Protein 2DQL (pdb70)

Sequence (230 aa):
MKIEDIYQFFENPPPTYLCQEVAICYILYVLLQGESYGTELIQQLETEHPTYRLSDTVLYSAIKFLEDNRAITGYWKKLEGRGRPRRMYQVSPEWQHQAEDLARLWQNYIYVRTNMKIEDIYQFFENPPPTYLCQEVAICYILYVLLQGESYGTELIQQLETEHPTYRLSDTVLYSAIKFLEDNRAITGYWKKLEGRGRPRRMYQVSPEWQHQAEDLARLWQNYIYVRTN

Structure (mmCIF, N/CA/C/O backbone):
data_2DQL
#
_entry.id   2DQL
#
_cell.length_a   50.126
_cell.length_b   75.040
_cell.length_c   103.705
_cell.angle_alpha   90
_cell.angle_beta   90
_cell.angle_gamma   90
#
_symmetry.space_group_name_H-M   'P 21 21 21'
#
loop_
_entity.id
_entity.type
_entity.pdbx_description
1 polymer 'Pex protein'
2 non-polymer 'PHOSPHATE ION'
3 water water
#
loop_
_atom_site.group_PDB
_atom_site.id
_atom_site.type_symbol
_atom_site.label_atom_id
_atom_site.label_alt_id
_atom_site.label_comp_id
_atom_site.label_asym_id
_atom_site.label_entity_id
_atom_site.label_seq_id
_atom_site.pdbx_PDB_ins_code
_atom_site.Cartn_x
_atom_site.Cartn_y
_atom_site.Cartn_z
_atom_site.occupancy
_atom_site.B_iso_or_equiv
_atom_site.auth_seq_id
_atom_site.auth_comp_id
_atom_site.auth_asym_id
_atom_site.auth_atom_id
_atom_site.pdbx_PDB_model_num
ATOM 1 N N . MET A 1 1 ? 24.045 6.865 8.072 1.00 34.38 1 MET A N 1
ATOM 2 C CA . MET A 1 1 ? 22.964 6.088 7.402 1.00 33.90 1 MET A CA 1
ATOM 3 C C . MET A 1 1 ? 22.831 6.472 5.933 1.00 33.57 1 MET A C 1
ATOM 4 O O . MET A 1 1 ? 23.677 7.182 5.388 1.00 33.78 1 MET A O 1
ATOM 9 N N . LYS A 1 2 ? 21.767 6.001 5.294 1.00 33.25 2 LYS A N 1
ATOM 10 C CA . LYS A 1 2 ? 21.537 6.305 3.890 1.00 32.67 2 LYS A CA 1
ATOM 11 C C . LYS A 1 2 ? 20.133 6.863 3.678 1.00 31.80 2 LYS A 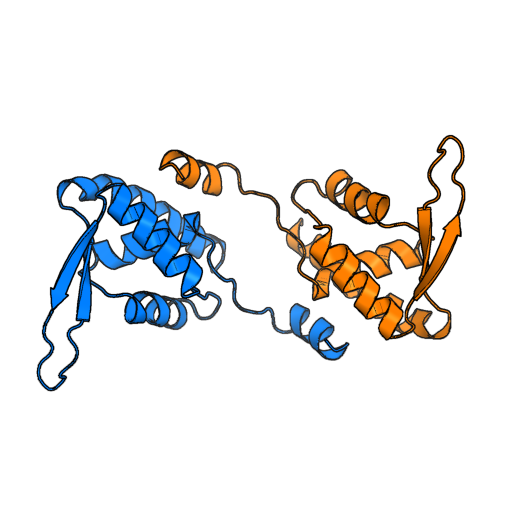C 1
ATOM 12 O O . LYS A 1 2 ? 19.238 6.660 4.502 1.00 31.33 2 LYS A O 1
ATOM 18 N N . ILE A 1 3 ? 19.949 7.569 2.569 1.00 30.86 3 ILE A N 1
ATOM 19 C CA . ILE A 1 3 ? 18.660 8.169 2.244 1.00 30.02 3 ILE A CA 1
ATOM 20 C C . ILE A 1 3 ? 17.535 7.142 2.211 1.00 29.42 3 ILE A C 1
ATOM 21 O O . ILE A 1 3 ? 16.427 7.416 2.670 1.00 28.89 3 ILE A O 1
ATOM 26 N N . GLU A 1 4 ? 17.814 5.960 1.669 1.00 28.70 4 GLU A N 1
ATOM 27 C CA . GLU A 1 4 ? 16.792 4.925 1.593 1.00 28.38 4 GLU A CA 1
ATOM 28 C C . GLU A 1 4 ? 16.303 4.515 2.981 1.00 27.22 4 GLU A C 1
ATOM 29 O O . GLU A 1 4 ? 15.141 4.148 3.146 1.00 27.42 4 GLU A O 1
ATOM 35 N N . ASP A 1 5 ? 17.184 4.578 3.973 1.00 26.08 5 ASP A N 1
ATOM 36 C CA . ASP A 1 5 ? 16.811 4.220 5.340 1.00 25.06 5 ASP A CA 1
ATOM 37 C C . ASP A 1 5 ? 15.773 5.196 5.874 1.00 23.80 5 ASP A C 1
ATOM 38 O O . ASP A 1 5 ? 14.930 4.838 6.698 1.00 23.08 5 ASP A O 1
ATOM 43 N N . ILE A 1 6 ? 15.847 6.439 5.410 1.00 22.12 6 ILE A N 1
ATOM 44 C CA . ILE A 1 6 ? 14.896 7.450 5.840 1.00 20.87 6 ILE A CA 1
ATOM 45 C C . ILE A 1 6 ? 13.528 7.102 5.266 1.00 20.21 6 ILE A C 1
ATOM 46 O O . ILE A 1 6 ? 12.525 7.100 5.974 1.00 19.31 6 ILE A O 1
ATOM 51 N N . TYR A 1 7 ? 13.486 6.791 3.976 1.00 20.47 7 TYR A N 1
ATOM 52 C CA . TYR A 1 7 ? 12.226 6.418 3.360 1.00 21.19 7 TYR A CA 1
ATOM 53 C C . TYR A 1 7 ? 11.667 5.161 4.026 1.00 21.44 7 TYR A C 1
ATOM 54 O O . TYR A 1 7 ? 10.473 5.069 4.279 1.00 21.21 7 TYR A O 1
ATOM 63 N N . GLN A 1 8 ? 12.539 4.205 4.324 1.00 22.45 8 GLN A N 1
ATOM 64 C CA . GLN A 1 8 ? 12.104 2.964 4.960 1.00 23.51 8 GLN A CA 1
ATOM 65 C C . GLN A 1 8 ? 11.457 3.190 6.326 1.00 23.28 8 GLN A C 1
ATOM 66 O O . GLN A 1 8 ? 10.494 2.515 6.682 1.00 23.02 8 GLN A O 1
ATOM 72 N N . PHE A 1 9 ? 11.981 4.145 7.087 1.00 22.88 9 PHE A N 1
ATOM 73 C CA . PHE A 1 9 ? 11.436 4.437 8.408 1.00 22.59 9 PHE A CA 1
ATOM 74 C C . PHE A 1 9 ? 9.956 4.808 8.343 1.00 22.56 9 PHE A C 1
ATOM 75 O O . PHE A 1 9 ? 9.167 4.412 9.198 1.00 22.20 9 PHE A O 1
ATOM 83 N N . PHE A 1 10 ? 9.580 5.571 7.323 1.00 22.41 10 PHE A N 1
ATOM 84 C CA . PHE A 1 10 ? 8.197 6.005 7.170 1.00 23.08 10 PHE A CA 1
ATOM 85 C C . PHE A 1 10 ? 7.300 4.975 6.491 1.00 23.59 10 PHE A C 1
ATOM 86 O O . PHE A 1 10 ? 6.147 4.798 6.878 1.00 23.89 10 PHE A O 1
ATOM 94 N N . GLU A 1 11 ? 7.836 4.296 5.484 1.00 24.97 11 GLU A N 1
ATOM 95 C CA . GLU A 1 11 ? 7.074 3.308 4.726 1.00 26.23 11 GLU A CA 1
ATOM 96 C C . GLU A 1 11 ? 6.874 1.991 5.465 1.00 26.83 11 GLU A C 1
ATOM 97 O O . GLU A 1 11 ? 5.852 1.327 5.301 1.00 27.00 11 GLU A O 1
ATOM 103 N N . ASN A 1 12 ? 7.856 1.617 6.273 1.00 27.15 12 ASN A N 1
ATOM 104 C CA . ASN A 1 12 ? 7.787 0.383 7.046 1.00 27.64 12 ASN A CA 1
ATOM 105 C C . ASN A 1 12 ? 8.284 0.697 8.452 1.00 27.28 12 ASN A C 1
ATOM 106 O O . ASN A 1 12 ? 9.414 0.371 8.809 1.00 27.04 12 ASN A O 1
ATOM 111 N N . PRO A 1 13 ? 7.435 1.342 9.267 1.00 27.33 13 PRO A N 1
ATOM 112 C CA . PRO A 1 13 ? 7.774 1.719 10.641 1.00 27.40 13 PRO A CA 1
ATOM 113 C C . PRO A 1 13 ? 8.442 0.602 11.429 1.00 27.43 13 PRO A C 1
ATOM 114 O O . PRO A 1 13 ? 7.941 -0.522 11.477 1.00 27.60 13 PRO A O 1
ATOM 118 N N . PRO A 1 14 ? 9.593 0.897 12.050 1.00 27.30 14 PRO A N 1
ATOM 119 C CA . PRO A 1 14 ? 10.313 -0.105 12.838 1.00 27.18 14 PRO A CA 1
ATOM 120 C C . PRO A 1 14 ? 9.542 -0.387 14.121 1.00 27.11 14 PRO A C 1
ATOM 121 O O . PRO A 1 14 ? 8.762 0.448 14.582 1.00 26.84 14 PRO A O 1
ATOM 125 N N . PRO A 1 15 ? 9.752 -1.569 14.719 1.00 27.23 15 PRO A N 1
ATOM 126 C CA . PRO A 1 15 ? 9.035 -1.888 15.956 1.00 27.22 15 PRO A CA 1
ATOM 127 C C . PRO A 1 15 ? 9.395 -0.922 17.078 1.00 27.13 15 PRO A C 1
ATOM 128 O O . PRO A 1 15 ? 10.466 -0.317 17.065 1.00 27.09 15 PRO A O 1
ATOM 132 N N . THR A 1 16 ? 8.493 -0.781 18.043 1.00 26.96 16 THR A N 1
ATOM 133 C CA . THR A 1 16 ? 8.712 0.109 19.175 1.00 26.86 16 THR A CA 1
ATOM 134 C C . THR A 1 16 ? 9.402 -0.648 20.304 1.00 26.37 16 THR A C 1
ATOM 135 O O . THR A 1 16 ? 8.920 -1.698 20.728 1.00 26.37 16 THR A O 1
ATOM 139 N N . TYR A 1 17 ? 10.531 -0.126 20.775 1.00 25.56 17 TYR A N 1
ATOM 140 C CA . TYR A 1 17 ? 11.245 -0.753 21.885 1.00 24.83 17 TYR A CA 1
ATOM 141 C C . TYR A 1 17 ? 10.665 -0.184 23.169 1.00 23.73 17 TYR A C 1
ATOM 142 O O . TYR A 1 17 ? 10.594 1.030 23.340 1.00 23.94 17 TYR A O 1
ATOM 151 N N . LEU A 1 18 ? 10.244 -1.061 24.072 1.00 22.45 18 LEU A N 1
ATOM 152 C CA . LEU A 1 18 ? 9.653 -0.617 25.324 1.00 21.23 18 LEU A CA 1
ATOM 153 C C . LEU A 1 18 ? 10.631 0.161 26.193 1.00 20.93 18 LEU A C 1
ATOM 154 O O . LEU A 1 18 ? 11.826 -0.138 26.219 1.00 20.91 18 LEU A O 1
ATOM 159 N N . CYS A 1 19 ? 10.124 1.166 26.898 1.00 20.48 19 CYS A N 1
ATOM 160 C CA . CYS A 1 19 ? 10.957 1.927 27.817 1.00 20.66 19 CYS A CA 1
ATOM 161 C C . CYS A 1 19 ? 10.773 1.186 29.138 1.00 20.23 19 CYS A C 1
ATOM 162 O O . CYS A 1 19 ? 9.911 0.308 29.235 1.00 19.89 19 CYS A O 1
ATOM 165 N N . GLN A 1 20 ? 11.564 1.537 30.144 1.00 19.99 20 GLN A N 1
ATOM 166 C CA . GLN A 1 20 ? 11.502 0.860 31.437 1.00 19.81 20 GLN A CA 1
ATOM 167 C C . GLN A 1 20 ? 10.124 0.802 32.090 1.00 19.21 20 GLN A C 1
ATOM 168 O O . GLN A 1 20 ? 9.690 -0.263 32.538 1.00 18.52 20 GLN A O 1
ATOM 174 N N . GLU A 1 21 ? 9.433 1.935 32.146 1.00 18.71 21 GLU A N 1
ATOM 175 C CA . GLU A 1 21 ? 8.119 1.980 32.769 1.00 18.54 21 GLU A CA 1
ATOM 176 C C . GLU A 1 21 ? 7.141 0.988 32.154 1.00 17.84 21 GLU A C 1
ATOM 177 O O . GLU A 1 21 ? 6.410 0.302 32.871 1.00 17.91 21 GLU A O 1
ATOM 183 N N . VAL A 1 22 ? 7.131 0.907 30.828 1.00 17.11 22 VAL A N 1
ATOM 184 C CA . VAL A 1 22 ? 6.234 -0.003 30.130 1.00 17.00 22 VAL A CA 1
ATOM 185 C C . VAL A 1 22 ? 6.701 -1.453 30.286 1.00 16.42 22 VAL A C 1
ATOM 186 O O . VAL A 1 22 ? 5.894 -2.348 30.511 1.00 16.31 22 VAL A O 1
ATOM 190 N N . ALA A 1 23 ? 8.006 -1.679 30.181 1.00 15.78 23 ALA A N 1
ATOM 191 C CA . ALA A 1 23 ? 8.550 -3.032 30.316 1.00 15.46 23 ALA A CA 1
ATOM 192 C C . ALA A 1 23 ? 8.227 -3.632 31.684 1.00 15.18 23 ALA A C 1
ATOM 193 O O . ALA A 1 23 ? 7.958 -4.829 31.794 1.00 15.08 23 ALA A O 1
ATOM 195 N N . ILE A 1 24 ? 8.261 -2.803 32.723 1.00 14.91 24 ILE A N 1
ATOM 196 C CA . ILE A 1 24 ? 7.959 -3.277 34.070 1.00 14.64 24 ILE A CA 1
ATOM 197 C C . ILE A 1 24 ? 6.534 -3.833 34.116 1.00 14.44 24 ILE A C 1
ATOM 198 O O . ILE A 1 24 ? 6.296 -4.906 34.671 1.00 13.97 24 ILE A O 1
ATOM 203 N N . CYS A 1 25 ? 5.590 -3.109 33.523 1.00 14.17 25 CYS A N 1
ATOM 204 C CA . CYS A 1 25 ? 4.200 -3.551 33.510 1.00 13.97 25 CYS A CA 1
ATOM 205 C C . CYS A 1 25 ? 4.022 -4.800 32.647 1.00 13.70 25 CYS A C 1
ATOM 206 O O . CYS A 1 25 ? 3.283 -5.715 33.014 1.00 13.52 25 CYS A O 1
ATOM 209 N N . TYR A 1 26 ? 4.704 -4.838 31.506 1.00 13.40 26 TYR A N 1
ATOM 210 C CA . TYR A 1 26 ? 4.631 -5.997 30.620 1.00 13.14 26 TYR A CA 1
ATOM 211 C C . TYR A 1 26 ? 5.172 -7.236 31.339 1.00 12.84 26 TYR A C 1
ATOM 212 O O . TYR A 1 26 ? 4.561 -8.307 31.308 1.00 12.20 26 TYR A O 1
ATOM 221 N N . ILE A 1 27 ? 6.319 -7.089 31.990 1.00 12.71 27 ILE A N 1
ATOM 222 C CA . ILE A 1 27 ? 6.906 -8.217 32.694 1.00 12.51 27 ILE A CA 1
ATOM 223 C C . ILE A 1 27 ? 5.963 -8.755 33.771 1.00 12.93 27 ILE A C 1
ATOM 224 O O . ILE A 1 27 ? 5.784 -9.965 33.885 1.00 12.80 27 ILE A O 1
ATOM 229 N N . LEU A 1 28 ? 5.350 -7.868 34.550 1.00 13.00 28 LEU A N 1
ATOM 230 C CA . LEU A 1 28 ? 4.422 -8.322 35.588 1.00 13.11 28 LEU A CA 1
ATOM 231 C C . LEU A 1 28 ? 3.211 -9.004 34.962 1.00 13.77 28 LEU A C 1
ATOM 232 O O . LEU A 1 28 ? 2.689 -9.977 35.507 1.00 13.95 28 LEU A O 1
ATOM 237 N N . TYR A 1 29 ? 2.758 -8.486 33.821 1.00 13.75 29 TYR A N 1
ATOM 238 C CA . TYR A 1 29 ? 1.636 -9.082 33.103 1.00 14.41 29 TYR A CA 1
ATOM 239 C C . TYR A 1 29 ? 1.952 -10.551 32.787 1.00 13.96 29 TYR A C 1
ATOM 240 O O . TYR A 1 29 ? 1.115 -11.442 32.985 1.00 13.77 29 TYR A O 1
ATOM 249 N N . VAL A 1 30 ? 3.163 -10.803 32.297 1.00 13.37 30 VAL A N 1
ATOM 250 C CA . VAL A 1 30 ? 3.567 -12.166 31.963 1.00 13.19 30 VAL A CA 1
ATOM 251 C C . VAL A 1 30 ? 3.751 -13.026 33.209 1.00 12.87 30 VAL A C 1
ATOM 252 O O . VAL A 1 30 ? 3.266 -14.154 33.257 1.00 12.30 30 VAL A O 1
ATOM 256 N N . LEU A 1 31 ? 4.455 -12.496 34.209 1.00 12.49 31 LEU A N 1
ATOM 257 C CA . LEU A 1 31 ? 4.711 -13.256 35.433 1.00 13.13 31 LEU A CA 1
ATOM 258 C C . LEU A 1 31 ? 3.440 -13.651 36.182 1.00 13.17 31 LEU A C 1
ATOM 259 O O . LEU A 1 31 ? 3.419 -14.664 36.892 1.00 13.71 31 LEU A O 1
ATOM 264 N N . LEU A 1 32 ? 2.380 -12.865 36.028 1.00 13.27 32 LEU A N 1
ATOM 265 C CA . LEU A 1 32 ? 1.113 -13.187 36.685 1.00 13.79 32 LEU A CA 1
ATOM 266 C C . LEU A 1 32 ? 0.521 -14.459 36.077 1.00 14.20 32 LEU A C 1
ATOM 267 O O . LEU A 1 32 ? -0.301 -15.135 36.702 1.00 14.92 32 LEU A O 1
ATOM 272 N N . GLN A 1 33 ? 0.964 -14.791 34.870 1.00 14.55 33 GLN A N 1
ATOM 273 C CA . GLN A 1 33 ? 0.489 -15.977 34.164 1.00 15.48 33 GLN A CA 1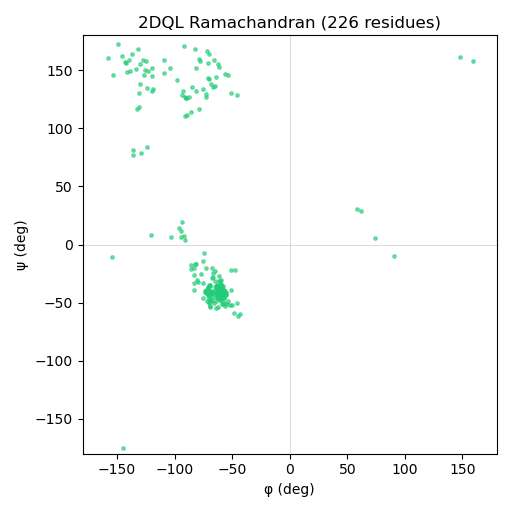
ATOM 274 C C . GLN A 1 33 ? 1.285 -17.208 34.574 1.00 15.62 33 GLN A C 1
ATOM 275 O O . GLN A 1 33 ? 0.856 -18.346 34.358 1.00 16.04 33 GLN A O 1
ATOM 281 N N . GLY A 1 34 ? 2.451 -16.970 35.165 1.00 15.30 34 GLY A N 1
ATOM 282 C CA . GLY A 1 34 ? 3.309 -18.058 35.597 1.00 15.21 34 GLY A CA 1
ATOM 283 C C . GLY A 1 34 ? 4.759 -17.638 35.482 1.00 15.67 34 GLY A C 1
ATOM 284 O O . GLY A 1 34 ? 5.083 -16.684 34.764 1.00 15.33 34 GLY A O 1
ATOM 285 N N . GLU A 1 35 ? 5.635 -18.353 36.181 1.00 15.96 35 GLU A N 1
ATOM 286 C CA . GLU A 1 35 ? 7.058 -18.044 36.179 1.00 16.53 35 GLU A CA 1
ATOM 287 C C . GLU A 1 35 ? 7.632 -17.963 34.781 1.00 16.49 35 GLU A C 1
ATOM 288 O O . GLU A 1 35 ? 7.214 -18.684 33.875 1.00 16.37 35 GLU A O 1
ATOM 294 N N . SER A 1 36 ? 8.597 -17.071 34.608 1.00 16.03 36 SER A N 1
ATOM 295 C CA . SER A 1 36 ? 9.227 -16.910 33.312 1.00 15.97 36 SER A CA 1
ATOM 296 C C . SER A 1 36 ? 10.694 -16.592 33.511 1.00 16.27 36 SER A C 1
ATOM 297 O O . SER A 1 36 ? 11.195 -16.593 34.636 1.00 15.82 36 SER A O 1
ATOM 300 N N . TYR A 1 37 ? 11.379 -16.312 32.412 1.00 16.23 37 TYR A N 1
ATOM 301 C CA . TYR A 1 37 ? 12.796 -16.003 32.460 1.00 16.71 37 TYR A CA 1
ATOM 302 C C . TYR A 1 37 ? 13.135 -14.966 31.396 1.00 16.94 37 TYR A C 1
ATOM 303 O O . TYR A 1 37 ? 12.367 -14.762 30.462 1.00 16.89 37 TYR A O 1
ATOM 312 N N . GLY A 1 38 ? 14.285 -14.318 31.553 1.00 17.11 38 GLY A N 1
ATOM 313 C CA . GLY A 1 38 ? 14.703 -13.268 30.634 1.00 17.60 38 GLY A CA 1
ATOM 314 C C . GLY A 1 38 ? 14.530 -13.484 29.141 1.00 18.19 38 GLY A C 1
ATOM 315 O O . GLY A 1 38 ? 13.835 -12.718 28.467 1.00 18.02 38 GLY A O 1
ATOM 316 N N . THR A 1 39 ? 15.160 -14.521 28.606 1.00 18.90 39 THR A N 1
ATOM 317 C CA . THR A 1 39 ? 15.063 -14.768 27.178 1.00 19.98 39 THR A CA 1
ATOM 318 C C . THR A 1 39 ? 13.627 -14.967 26.713 1.00 19.77 39 THR A C 1
ATOM 319 O O . THR A 1 39 ? 13.260 -14.524 25.626 1.00 19.74 39 THR A O 1
ATOM 323 N N . GLU A 1 40 ? 12.808 -15.616 27.536 1.00 19.23 40 GLU A N 1
ATOM 324 C CA . GLU A 1 40 ? 11.416 -15.857 27.172 1.00 19.47 40 GLU A CA 1
ATOM 325 C C . GLU A 1 40 ? 10.616 -14.562 27.198 1.00 18.78 40 GLU A C 1
ATOM 326 O O . GLU A 1 40 ? 9.765 -14.328 26.337 1.00 19.12 40 GLU A O 1
ATOM 332 N N . LEU A 1 41 ? 10.884 -13.720 28.192 1.00 18.02 41 LEU A N 1
ATOM 333 C CA . LEU A 1 41 ? 10.178 -12.451 28.300 1.00 17.79 41 LEU A CA 1
ATOM 334 C C . LEU A 1 41 ? 10.389 -11.643 27.024 1.00 18.33 41 LEU A C 1
ATOM 335 O O . LEU A 1 41 ? 9.458 -11.032 26.511 1.00 18.30 41 LEU A O 1
ATOM 340 N N . ILE A 1 42 ? 11.612 -11.660 26.509 1.00 19.09 42 ILE A N 1
ATOM 341 C CA . ILE A 1 42 ? 11.928 -10.924 25.291 1.00 20.22 42 ILE A CA 1
ATOM 342 C C . ILE A 1 42 ? 11.274 -11.557 24.073 1.00 21.33 42 ILE A C 1
ATOM 343 O O . ILE A 1 42 ? 10.598 -10.876 23.302 1.00 21.02 42 ILE A O 1
ATOM 348 N N . GLN A 1 43 ? 11.457 -12.863 23.910 1.00 22.58 43 GLN A N 1
ATOM 349 C CA . GLN A 1 43 ? 10.891 -13.559 22.762 1.00 24.33 43 GLN A CA 1
ATOM 350 C C . GLN A 1 43 ? 9.365 -13.532 22.733 1.00 24.82 43 GLN A C 1
ATOM 351 O O . GLN A 1 43 ? 8.763 -13.314 21.681 1.00 24.83 43 GLN A O 1
ATOM 357 N N . GLN A 1 44 ? 8.743 -13.745 23.888 1.00 25.00 44 GLN A N 1
ATOM 358 C CA . GLN A 1 44 ? 7.290 -13.757 23.982 1.00 25.89 44 GLN A CA 1
ATOM 359 C C . GLN A 1 44 ? 6.669 -12.431 23.555 1.00 26.06 44 GLN A C 1
ATOM 360 O O . GLN A 1 44 ? 5.582 -12.405 22.980 1.00 26.10 44 GLN A O 1
ATOM 366 N N . LEU A 1 45 ? 7.355 -11.330 23.842 1.00 26.36 45 LEU A N 1
ATOM 367 C CA . LEU A 1 45 ? 6.841 -10.016 23.476 1.00 27.29 45 LEU A CA 1
ATOM 368 C C . LEU A 1 45 ? 6.742 -9.891 21.961 1.00 28.18 45 LEU A C 1
ATOM 369 O O . LEU A 1 45 ? 5.707 -9.480 21.432 1.00 28.42 45 LEU A O 1
ATOM 374 N N . GLU A 1 46 ? 7.819 -10.257 21.273 1.00 29.50 46 GLU A N 1
ATOM 375 C CA . GLU A 1 46 ? 7.868 -10.182 19.815 1.00 31.10 46 GLU A CA 1
ATOM 376 C C . GLU A 1 46 ? 6.839 -11.104 19.169 1.00 31.85 46 GLU A C 1
ATOM 377 O O . GLU A 1 46 ? 6.226 -10.751 18.162 1.00 32.21 46 GLU A O 1
ATOM 383 N N . THR A 1 47 ? 6.649 -12.283 19.750 1.00 32.60 47 THR A N 1
ATOM 384 C CA . THR A 1 47 ? 5.695 -13.245 19.212 1.00 33.38 47 THR A CA 1
ATOM 385 C C . THR A 1 47 ? 4.251 -12.778 19.374 1.00 33.61 47 THR A C 1
ATOM 386 O O . THR A 1 47 ? 3.443 -12.919 18.457 1.00 33.94 47 THR A O 1
ATOM 390 N N . GLU A 1 48 ? 3.927 -12.216 20.534 1.00 33.90 48 GLU A N 1
ATOM 391 C CA . GLU A 1 48 ? 2.570 -11.740 20.790 1.00 34.19 48 GLU A CA 1
ATOM 392 C C . GLU A 1 48 ? 2.282 -10.382 20.164 1.00 33.91 48 GLU A C 1
ATOM 393 O O . GLU A 1 48 ? 1.152 -10.104 19.766 1.00 33.86 48 GLU A O 1
ATOM 399 N N . HIS A 1 49 ? 3.301 -9.535 20.087 1.00 33.72 49 HIS A N 1
ATOM 400 C CA . HIS A 1 49 ? 3.143 -8.200 19.523 1.00 33.56 49 HIS A CA 1
ATOM 401 C C . HIS A 1 49 ? 4.317 -7.881 18.604 1.00 33.26 49 HIS A C 1
ATOM 402 O O . HIS A 1 49 ? 5.263 -7.201 19.001 1.00 32.97 49 HIS A O 1
ATOM 409 N N . PRO A 1 50 ? 4.261 -8.373 17.356 1.00 33.16 50 PRO A N 1
ATOM 410 C CA . PRO A 1 50 ? 5.285 -8.188 16.321 1.00 33.05 50 PRO A CA 1
ATOM 411 C C . PRO A 1 50 ? 5.801 -6.761 16.124 1.00 32.73 50 PRO A C 1
ATOM 412 O O . PRO A 1 50 ? 6.894 -6.568 15.591 1.00 33.09 50 PRO A O 1
ATOM 416 N N . THR A 1 51 ? 5.028 -5.765 16.545 1.00 32.24 51 THR A N 1
ATOM 417 C CA . THR A 1 51 ? 5.449 -4.374 16.379 1.00 31.69 51 THR A CA 1
ATOM 418 C C . THR A 1 51 ? 6.152 -3.810 17.612 1.00 30.74 51 THR A C 1
ATOM 419 O O . THR A 1 51 ? 6.378 -2.602 17.711 1.00 30.87 51 THR A O 1
ATOM 423 N N . TYR A 1 52 ? 6.498 -4.688 18.548 1.00 29.46 52 TYR A N 1
ATOM 424 C CA . TYR A 1 52 ? 7.185 -4.277 19.766 1.00 28.15 52 TYR A CA 1
ATOM 425 C C . TYR A 1 52 ? 8.417 -5.129 20.030 1.00 26.78 52 TYR A C 1
ATOM 426 O O . TYR A 1 52 ? 8.509 -6.269 19.576 1.00 26.61 52 TYR A O 1
ATOM 435 N N . ARG A 1 53 ? 9.363 -4.560 20.765 1.00 25.19 53 ARG A N 1
ATOM 436 C CA . ARG A 1 53 ? 10.592 -5.255 21.112 1.00 24.07 53 ARG A CA 1
ATOM 437 C C . ARG A 1 53 ? 11.014 -4.875 22.522 1.00 22.83 53 ARG A C 1
ATOM 438 O O . ARG A 1 53 ? 10.639 -3.823 23.039 1.00 22.16 53 ARG A O 1
ATOM 446 N N . LEU A 1 54 ? 11.799 -5.744 23.145 1.00 21.91 54 LEU A N 1
ATOM 447 C CA . LEU A 1 54 ? 12.308 -5.479 24.482 1.00 21.06 54 LEU A CA 1
ATOM 448 C C . LEU A 1 54 ? 13.803 -5.741 24.433 1.00 20.79 54 LEU A C 1
ATOM 449 O O . LEU A 1 54 ? 14.230 -6.859 24.140 1.00 20.55 54 LEU A O 1
ATOM 454 N N . SER A 1 55 ? 14.592 -4.707 24.702 1.00 20.93 55 SER A N 1
ATOM 455 C CA . SER A 1 55 ? 16.041 -4.836 24.679 1.00 21.21 55 SER A CA 1
ATOM 456 C C . SER A 1 55 ? 16.523 -5.515 25.946 1.00 21.51 55 SER A C 1
ATOM 457 O O . SER A 1 55 ? 15.845 -5.514 26.974 1.00 21.31 55 SER A O 1
ATOM 460 N N . ASP A 1 56 ? 17.711 -6.091 25.860 1.00 22.05 56 ASP A N 1
ATOM 461 C CA . ASP A 1 56 ? 18.310 -6.763 26.991 1.00 22.32 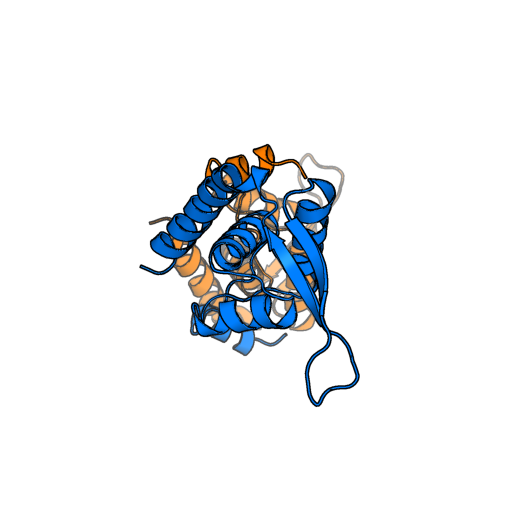56 ASP A CA 1
ATOM 462 C C . ASP A 1 56 ? 18.550 -5.738 28.103 1.00 21.69 56 ASP A C 1
ATOM 463 O O . ASP A 1 56 ? 18.359 -6.029 29.282 1.00 21.25 56 ASP A O 1
ATOM 468 N N . THR A 1 57 ? 18.946 -4.525 27.718 1.00 21.28 57 THR A N 1
ATOM 469 C CA . THR A 1 57 ? 19.212 -3.457 28.679 1.00 20.92 57 THR A CA 1
ATOM 470 C C . THR A 1 57 ? 17.956 -3.014 29.434 1.00 19.95 57 THR A C 1
ATOM 471 O O . THR A 1 57 ? 17.987 -2.839 30.648 1.00 19.81 57 THR A O 1
ATOM 475 N N . VAL A 1 58 ? 16.847 -2.829 28.726 1.00 19.36 58 VAL A N 1
ATOM 476 C CA . VAL A 1 58 ? 15.626 -2.418 29.403 1.00 18.62 58 VAL A CA 1
ATOM 477 C C . VAL A 1 58 ? 15.072 -3.578 30.233 1.00 17.81 58 VAL A C 1
ATOM 478 O O . VAL A 1 58 ? 14.545 -3.367 31.320 1.00 17.66 58 VAL A O 1
ATOM 482 N N . LEU A 1 59 ? 15.199 -4.798 29.720 1.00 17.27 59 LEU A N 1
ATOM 483 C CA . LEU A 1 59 ? 14.731 -5.975 30.455 1.00 17.16 59 LEU A CA 1
ATOM 484 C C . LEU A 1 59 ? 15.354 -6.005 31.844 1.00 17.35 59 LEU A C 1
ATOM 485 O O . LEU A 1 59 ? 14.652 -6.110 32.851 1.00 16.68 59 LEU A O 1
ATOM 490 N N . TYR A 1 60 ? 16.670 -5.871 31.911 1.00 17.63 60 TYR A N 1
ATOM 491 C CA . TYR A 1 60 ? 17.320 -6.003 33.209 1.00 18.01 60 TYR A CA 1
ATOM 492 C C . TYR A 1 60 ? 17.230 -4.703 34.000 1.00 17.48 60 TYR A C 1
ATOM 493 O O . TYR A 1 60 ? 17.341 -4.743 35.256 1.00 17.33 60 TYR A O 1
ATOM 502 N N . SER A 1 61 ? 16.921 -3.561 33.397 1.00 17.40 61 SER A N 1
ATOM 503 C CA . SER A 1 61 ? 16.699 -2.348 34.174 1.00 16.94 61 SER A CA 1
ATOM 504 C C . SER A 1 61 ? 15.370 -2.579 34.896 1.00 16.43 61 SER A C 1
ATOM 505 O O . SER A 1 61 ? 15.196 -2.190 36.049 1.00 16.69 61 SER A O 1
ATOM 508 N N . ALA A 1 62 ? 14.439 -3.233 34.203 1.00 15.89 62 ALA A N 1
ATOM 509 C CA . ALA A 1 62 ? 13.125 -3.535 34.759 1.00 15.37 62 ALA A CA 1
ATOM 510 C C . ALA A 1 62 ? 13.230 -4.589 35.858 1.00 15.58 62 ALA A C 1
ATOM 511 O O . ALA A 1 62 ? 12.595 -4.467 36.903 1.00 14.98 62 ALA A O 1
ATOM 513 N N . ILE A 1 63 ? 14.029 -5.622 35.610 1.00 15.64 63 ILE A N 1
ATOM 514 C CA . ILE A 1 63 ? 14.214 -6.678 36.606 1.00 15.79 63 ILE A CA 1
ATOM 515 C C . ILE A 1 63 ? 14.836 -6.083 37.865 1.00 16.36 63 ILE A C 1
ATOM 516 O O . ILE A 1 63 ? 14.450 -6.428 38.981 1.00 15.96 63 ILE A O 1
ATOM 521 N N . LYS A 1 64 ? 15.801 -5.186 37.687 1.00 16.41 64 LYS A N 1
ATOM 522 C CA . LYS A 1 64 ? 16.436 -4.545 38.828 1.00 16.96 64 LYS A CA 1
ATOM 523 C C . LYS A 1 64 ? 15.376 -3.815 39.647 1.00 17.21 64 LYS A C 1
ATOM 524 O O . LYS A 1 64 ? 15.311 -3.958 40.866 1.00 17.55 64 LYS A O 1
ATOM 530 N N . PHE A 1 65 ? 14.541 -3.032 38.971 1.00 17.25 65 PHE A N 1
ATOM 531 C CA . PHE A 1 65 ? 13.485 -2.299 39.656 1.00 17.53 65 PHE A CA 1
ATOM 532 C C . PHE A 1 65 ? 12.593 -3.254 40.446 1.00 17.54 65 PHE A C 1
ATOM 533 O O . PHE A 1 65 ? 12.333 -3.039 41.630 1.00 17.57 65 PHE A O 1
ATOM 541 N N . LEU A 1 66 ? 12.126 -4.304 39.777 1.00 17.78 66 LEU A N 1
ATOM 542 C CA . LEU A 1 66 ? 11.244 -5.276 40.408 1.00 17.83 66 LEU A CA 1
ATOM 543 C C . LEU A 1 66 ? 11.884 -5.979 41.601 1.00 18.57 66 LEU A C 1
ATOM 544 O O . LEU A 1 66 ? 11.256 -6.105 42.650 1.00 18.39 66 LEU A O 1
ATOM 549 N N . GLU A 1 67 ? 13.127 -6.424 41.452 1.00 19.65 67 GLU A N 1
ATOM 550 C CA . GLU A 1 67 ? 13.804 -7.094 42.557 1.00 21.36 67 GLU A CA 1
ATOM 551 C C . GLU A 1 67 ? 14.099 -6.113 43.693 1.00 21.80 67 GLU A C 1
ATOM 552 O O . GLU A 1 67 ? 13.932 -6.451 44.867 1.00 21.88 67 GLU A O 1
ATOM 558 N N . ASP A 1 68 ? 14.538 -4.901 43.353 1.00 22.19 68 ASP A N 1
ATOM 559 C CA . ASP A 1 68 ? 14.832 -3.903 44.380 1.00 22.78 68 ASP A CA 1
ATOM 560 C C . ASP A 1 68 ? 13.604 -3.621 45.236 1.00 23.12 68 ASP A C 1
ATOM 561 O O . ASP A 1 68 ? 13.715 -3.393 46.441 1.00 23.58 68 ASP A O 1
ATOM 566 N N . ASN A 1 69 ? 12.434 -3.641 44.606 1.00 23.46 69 ASN A N 1
ATOM 567 C CA . ASN A 1 69 ? 11.180 -3.373 45.295 1.00 23.31 69 ASN A CA 1
ATOM 568 C C . ASN A 1 69 ? 10.514 -4.628 45.861 1.00 23.19 69 ASN A C 1
ATOM 569 O O . ASN A 1 69 ? 9.413 -4.562 46.407 1.00 23.47 69 ASN A O 1
ATOM 574 N N . ARG A 1 70 ? 11.192 -5.764 45.733 1.00 22.98 70 ARG A N 1
ATOM 575 C CA . ARG A 1 70 ? 10.685 -7.038 46.242 1.00 22.71 70 ARG A CA 1
ATOM 576 C C . ARG A 1 70 ? 9.373 -7.434 45.575 1.00 21.72 70 ARG A C 1
ATOM 577 O O . ARG A 1 70 ? 8.553 -8.128 46.179 1.00 21.43 70 ARG A O 1
ATOM 585 N N . ALA A 1 71 ? 9.175 -6.996 44.332 1.00 19.90 71 ALA A N 1
ATOM 586 C CA . ALA A 1 71 ? 7.952 -7.304 43.599 1.00 18.52 71 ALA A CA 1
ATOM 587 C C . ALA A 1 71 ? 8.020 -8.678 42.951 1.00 17.60 71 ALA A C 1
ATOM 588 O O . ALA A 1 71 ? 6.993 -9.261 42.600 1.00 16.89 71 ALA A O 1
ATOM 590 N N . ILE A 1 72 ? 9.236 -9.181 42.772 1.00 16.89 72 ILE A N 1
ATOM 591 C CA . ILE A 1 72 ? 9.428 -10.500 42.189 1.00 16.30 72 ILE A CA 1
ATOM 592 C C . ILE A 1 72 ? 10.541 -11.227 42.935 1.00 16.55 72 ILE A C 1
ATOM 593 O O . ILE A 1 72 ? 11.368 -10.604 43.611 1.00 16.15 72 ILE A O 1
ATOM 598 N N . THR A 1 73 ? 10.537 -12.549 42.832 1.00 16.61 73 THR A N 1
ATOM 599 C CA . THR A 1 73 ? 11.566 -13.365 43.456 1.00 16.66 73 THR A CA 1
ATOM 600 C C . THR A 1 73 ? 12.258 -14.130 42.339 1.00 16.93 73 THR A C 1
ATOM 601 O O . THR A 1 73 ? 11.630 -14.514 41.356 1.00 16.56 73 THR A O 1
ATOM 605 N N . GLY A 1 74 ? 13.558 -14.335 42.483 1.00 16.91 74 GLY A N 1
ATOM 606 C CA . GLY A 1 74 ? 14.280 -15.078 41.475 1.00 16.95 74 GLY A CA 1
ATOM 607 C C . GLY A 1 74 ? 14.889 -16.315 42.097 1.00 17.58 74 GLY A C 1
ATOM 608 O O . GLY A 1 74 ? 15.165 -16.329 43.295 1.00 17.55 74 GLY A O 1
ATOM 609 N N . TYR A 1 75 ? 15.077 -17.356 41.295 1.00 18.05 75 TYR A N 1
ATOM 610 C CA . TYR A 1 75 ? 15.682 -18.590 41.778 1.00 18.98 75 TYR A CA 1
ATOM 611 C C . TYR A 1 75 ? 16.270 -19.354 40.597 1.00 19.38 75 TYR A C 1
ATOM 612 O O . TYR A 1 75 ? 15.911 -19.103 39.447 1.00 18.74 75 TYR A O 1
ATOM 621 N N . TRP A 1 76 ? 17.188 -20.275 40.882 1.00 20.27 76 TRP A N 1
ATOM 622 C CA . TRP A 1 76 ? 17.823 -21.064 39.835 1.00 21.83 76 TRP A CA 1
ATOM 623 C C . TRP A 1 76 ? 17.103 -22.372 39.578 1.00 23.07 76 TRP A C 1
ATOM 624 O O . TRP A 1 76 ? 16.794 -23.114 40.511 1.00 23.50 76 TRP A O 1
ATOM 635 N N . LYS A 1 77 ? 16.855 -22.660 38.306 1.00 24.06 77 LYS A N 1
ATOM 636 C CA . LYS A 1 77 ? 16.168 -23.884 37.930 1.00 25.60 77 LYS A CA 1
ATOM 637 C C . LYS A 1 77 ? 17.046 -24.755 37.039 1.00 26.42 77 LYS A C 1
ATOM 638 O O . LYS A 1 77 ? 17.647 -24.272 36.080 1.00 25.91 77 LYS A O 1
ATOM 644 N N . LYS A 1 78 ? 17.131 -26.040 37.370 1.00 27.66 78 LYS A N 1
ATOM 645 C CA . LYS A 1 78 ? 17.922 -26.964 36.570 1.00 28.97 78 LYS A CA 1
ATOM 646 C C . LYS A 1 78 ? 17.006 -27.563 35.508 1.00 29.47 78 LYS A C 1
ATOM 647 O O . LYS A 1 78 ? 15.932 -28.077 35.824 1.00 29.53 78 LYS A O 1
ATOM 653 N N . LEU A 1 79 ? 17.426 -27.478 34.251 1.00 30.17 79 LEU A N 1
ATOM 654 C CA . LEU A 1 79 ? 16.645 -28.017 33.143 1.00 31.00 79 LEU A CA 1
ATOM 655 C C . LEU A 1 79 ? 17.177 -29.394 32.772 1.00 31.65 79 LEU A C 1
ATOM 656 O O . LEU A 1 79 ? 18.385 -29.622 32.781 1.00 31.51 79 LEU A O 1
ATOM 661 N N . GLU A 1 80 ? 16.272 -30.310 32.446 1.00 32.70 80 GLU A N 1
ATOM 662 C CA . GLU A 1 80 ? 16.676 -31.655 32.069 1.00 33.78 80 GLU A CA 1
ATOM 663 C C . GLU A 1 80 ? 17.313 -31.633 30.684 1.00 33.76 80 GLU A C 1
ATOM 664 O O . GLU A 1 80 ? 16.754 -31.073 29.741 1.00 34.14 80 GLU A O 1
ATOM 670 N N . GLY A 1 81 ? 18.492 -32.232 30.566 1.00 33.68 81 GLY A N 1
ATOM 671 C CA . GLY A 1 81 ? 19.166 -32.268 29.282 1.00 33.44 81 GLY A CA 1
ATOM 672 C C . GLY A 1 81 ? 20.106 -31.108 29.020 1.00 33.02 81 GLY A C 1
ATOM 673 O O . GLY A 1 81 ? 20.861 -31.138 28.050 1.00 33.49 81 GLY A O 1
ATOM 674 N N . ARG A 1 82 ? 20.069 -30.084 29.869 1.00 32.37 82 ARG A N 1
ATOM 675 C CA . ARG A 1 82 ? 20.949 -28.934 29.685 1.00 31.53 82 ARG A CA 1
ATOM 676 C C . ARG A 1 82 ? 21.790 -28.682 30.928 1.00 30.73 82 ARG A C 1
ATOM 677 O O . ARG A 1 82 ? 21.281 -28.692 32.052 1.00 30.53 82 ARG A O 1
ATOM 685 N N . GLY A 1 83 ? 23.080 -28.445 30.715 1.00 29.70 83 GLY A N 1
ATOM 686 C CA . GLY A 1 83 ? 23.984 -28.202 31.822 1.00 28.47 83 GLY A CA 1
ATOM 687 C C . GLY A 1 83 ? 23.791 -26.870 32.527 1.00 27.48 83 GLY A C 1
ATOM 688 O O . GLY A 1 83 ? 23.798 -26.818 33.754 1.00 27.71 83 GLY A O 1
ATOM 689 N N . ARG A 1 84 ? 23.617 -25.796 31.763 1.00 26.43 84 ARG A N 1
ATOM 690 C CA . ARG A 1 84 ? 23.445 -24.467 32.352 1.00 25.68 84 ARG A CA 1
ATOM 691 C C . ARG A 1 84 ? 22.083 -24.288 33.002 1.00 24.79 84 ARG A C 1
ATOM 692 O O . ARG A 1 84 ? 21.052 -24.530 32.374 1.00 24.85 84 ARG A O 1
ATOM 700 N N . PRO A 1 85 ? 22.060 -23.868 34.279 1.00 23.79 85 PRO A N 1
ATOM 701 C CA . PRO A 1 85 ? 20.777 -23.668 34.952 1.00 23.29 85 PRO A CA 1
ATOM 702 C C . PRO A 1 85 ? 20.110 -22.428 34.368 1.00 22.80 85 PRO A C 1
ATOM 703 O O . PRO A 1 85 ? 20.746 -21.642 33.660 1.00 22.53 85 PRO A O 1
ATOM 707 N N . ARG A 1 86 ? 18.830 -22.257 34.667 1.00 22.39 86 ARG A N 1
ATOM 708 C CA . ARG A 1 86 ? 18.063 -21.128 34.162 1.00 21.94 86 ARG A CA 1
ATOM 709 C C . ARG A 1 86 ? 17.552 -20.267 35.315 1.00 21.53 86 ARG A C 1
ATOM 710 O O . ARG A 1 86 ? 17.030 -20.783 36.297 1.00 21.25 86 ARG A O 1
ATOM 718 N N . ARG A 1 87 ? 17.712 -18.952 35.202 1.00 20.98 87 ARG A N 1
ATOM 719 C CA . ARG A 1 87 ? 17.246 -18.048 36.248 1.00 20.15 87 ARG A CA 1
ATOM 720 C C . ARG A 1 87 ? 15.769 -17.724 36.008 1.00 20.01 87 ARG A C 1
ATOM 721 O O . ARG A 1 87 ? 15.421 -17.084 35.014 1.00 19.74 87 ARG A O 1
ATOM 729 N N . MET A 1 88 ? 14.916 -18.170 36.925 1.00 18.96 88 MET A N 1
ATOM 730 C CA . MET A 1 88 ? 13.474 -17.960 36.823 1.00 18.32 88 MET A CA 1
ATOM 731 C C . MET A 1 88 ? 12.973 -16.863 37.753 1.00 18.07 88 MET A C 1
ATOM 732 O O . MET A 1 88 ? 13.546 -16.620 38.811 1.00 18.27 88 MET A O 1
ATOM 737 N N . TYR A 1 89 ? 11.881 -16.218 37.357 1.00 16.60 89 TYR A N 1
ATOM 738 C CA . TYR A 1 89 ? 11.286 -15.151 38.150 1.00 16.44 89 TYR A CA 1
ATOM 739 C C . TYR A 1 89 ? 9.810 -15.432 38.397 1.00 16.49 89 TYR A C 1
ATOM 740 O O . TYR A 1 89 ? 9.134 -15.990 37.539 1.00 16.48 89 TYR A O 1
ATOM 749 N N . GLN A 1 90 ? 9.324 -15.032 39.569 1.00 17.09 90 GLN A N 1
ATOM 750 C CA . GLN A 1 90 ? 7.915 -15.203 39.938 1.00 17.69 90 GLN A CA 1
ATOM 751 C C . GLN A 1 90 ? 7.469 -13.936 40.641 1.00 17.39 90 GLN A C 1
ATOM 752 O O . GLN A 1 90 ? 8.265 -13.283 41.301 1.00 16.94 90 GLN A O 1
ATOM 758 N N . VAL A 1 91 ? 6.199 -13.580 40.516 1.00 16.86 91 VAL A N 1
ATOM 759 C CA . VAL A 1 91 ? 5.728 -12.393 41.213 1.00 17.51 91 VAL A CA 1
ATOM 760 C C . VAL A 1 91 ? 5.723 -12.730 42.702 1.00 17.34 91 VAL A C 1
ATOM 761 O O . VAL A 1 91 ? 5.406 -13.858 43.080 1.00 17.32 91 VAL A O 1
ATOM 765 N N . SER A 1 92 ? 6.089 -11.772 43.544 1.00 17.79 92 SER A N 1
ATOM 766 C CA . SER A 1 92 ? 6.077 -12.012 44.982 1.00 18.28 92 SER A CA 1
ATOM 767 C C . SER A 1 92 ? 4.614 -12.142 45.405 1.00 18.80 92 SER A C 1
ATOM 768 O O . SER A 1 92 ? 3.756 -11.393 44.945 1.00 18.26 92 SER A O 1
ATOM 771 N N . PRO A 1 93 ? 4.310 -13.109 46.282 1.00 19.30 93 PRO A N 1
ATOM 772 C CA . PRO A 1 93 ? 2.945 -13.342 46.758 1.00 20.29 93 PRO A CA 1
ATOM 773 C C . PRO A 1 93 ? 2.157 -12.097 47.169 1.00 20.92 93 PRO A C 1
ATOM 774 O O . PRO A 1 93 ? 1.021 -11.905 46.732 1.00 20.75 93 PRO A O 1
ATOM 778 N N . GLU A 1 94 ? 2.750 -11.251 48.001 1.00 22.11 94 GLU A N 1
ATOM 779 C CA . GLU A 1 94 ? 2.051 -10.056 48.455 1.00 23.78 94 GLU A CA 1
ATOM 780 C C . GLU A 1 94 ? 1.930 -8.939 47.422 1.00 23.81 94 GLU A C 1
ATOM 781 O O . GLU A 1 94 ? 1.233 -7.947 47.659 1.00 23.84 94 GLU A O 1
ATOM 787 N N . TRP A 1 95 ? 2.598 -9.096 46.284 1.00 23.82 95 TRP A N 1
ATOM 788 C CA . TRP A 1 95 ? 2.529 -8.090 45.225 1.00 24.15 95 TRP A CA 1
ATOM 789 C C . TRP A 1 95 ? 1.464 -8.427 44.190 1.00 24.16 95 TRP A C 1
ATOM 790 O O . TRP A 1 95 ? 1.346 -7.754 43.168 1.00 24.15 95 TRP A O 1
ATOM 801 N N . GLN A 1 96 ? 0.685 -9.465 44.462 1.00 24.20 96 GLN A N 1
ATOM 802 C CA . GLN A 1 96 ? -0.359 -9.906 43.548 1.00 24.87 96 GLN A CA 1
ATOM 803 C C . GLN A 1 96 ? -1.251 -8.763 43.058 1.00 24.47 96 GLN A C 1
ATOM 804 O O . GLN A 1 96 ? -1.350 -8.515 41.856 1.00 24.35 96 GLN A O 1
ATOM 810 N N . HIS A 1 97 ? -1.898 -8.071 43.991 1.00 24.22 97 HIS A N 1
ATOM 811 C CA . HIS A 1 97 ? -2.802 -6.979 43.647 1.00 23.99 97 HIS A CA 1
ATOM 812 C C . HIS A 1 97 ? -2.128 -5.836 42.893 1.00 23.17 97 HIS A C 1
ATOM 813 O O . HIS A 1 97 ? -2.646 -5.371 41.879 1.00 22.59 97 HIS A O 1
ATOM 820 N N . GLN A 1 98 ? -0.980 -5.382 43.385 1.00 22.42 98 GLN A N 1
ATOM 821 C CA . GLN A 1 98 ? -0.271 -4.288 42.727 1.00 22.06 98 GLN A CA 1
ATOM 822 C C . GLN A 1 98 ? 0.193 -4.691 41.331 1.00 20.96 98 GLN A C 1
ATOM 823 O O . GLN A 1 98 ? 0.113 -3.900 40.391 1.00 20.53 98 GLN A O 1
ATOM 829 N N . ALA A 1 99 ? 0.681 -5.918 41.193 1.00 19.93 99 ALA A N 1
ATOM 830 C CA . ALA A 1 99 ? 1.143 -6.381 39.892 1.00 18.98 99 ALA A CA 1
ATOM 831 C C . ALA A 1 99 ? -0.022 -6.414 38.905 1.00 18.96 99 ALA A C 1
ATOM 832 O O . ALA A 1 99 ? 0.150 -6.134 37.720 1.00 18.20 99 ALA A O 1
ATOM 834 N N . GLU A 1 100 ? -1.214 -6.745 39.394 1.00 18.97 100 GLU A N 1
ATOM 835 C CA . GLU A 1 100 ? -2.377 -6.796 38.519 1.00 19.80 100 GLU A CA 1
ATOM 836 C C . GLU A 1 100 ? -2.756 -5.388 38.066 1.00 19.94 100 GLU A C 1
ATOM 837 O O . GLU A 1 100 ? -3.174 -5.195 36.923 1.00 19.53 100 GLU A O 1
ATOM 843 N N . ASP A 1 101 ? -2.594 -4.405 38.950 1.00 19.87 101 ASP A N 1
ATOM 844 C CA . ASP A 1 101 ? -2.911 -3.023 38.591 1.00 20.59 101 ASP A CA 1
ATOM 845 C C . ASP A 1 101 ? -1.944 -2.543 37.510 1.00 20.27 101 ASP A C 1
ATOM 846 O O . ASP A 1 101 ? -2.344 -1.890 36.541 1.00 19.98 101 ASP A O 1
ATOM 851 N N . LEU A 1 102 ? -0.665 -2.870 37.678 1.00 19.51 102 LEU A N 1
ATOM 852 C CA . LEU A 1 102 ? 0.343 -2.470 36.705 1.00 18.84 102 LEU A CA 1
ATOM 853 C C . LEU A 1 102 ? 0.160 -3.230 35.398 1.00 18.68 102 LEU A C 1
ATOM 854 O O . LEU A 1 102 ? 0.393 -2.690 34.315 1.00 18.27 102 LEU A O 1
ATOM 859 N N . ALA A 1 103 ? -0.263 -4.485 35.497 1.00 18.66 103 ALA A N 1
ATOM 860 C CA . ALA A 1 103 ? -0.482 -5.295 34.307 1.00 19.59 103 ALA A CA 1
ATOM 861 C C . ALA A 1 103 ? -1.596 -4.675 33.465 1.00 20.22 103 ALA A C 1
ATOM 862 O O . ALA A 1 103 ? -1.546 -4.701 32.235 1.00 20.53 103 ALA A O 1
ATOM 864 N N . ARG A 1 104 ? -2.601 -4.118 34.134 1.00 20.99 104 ARG A N 1
ATOM 865 C CA . ARG A 1 104 ? -3.712 -3.488 33.433 1.00 21.83 104 ARG A CA 1
ATOM 866 C C . ARG A 1 104 ? -3.214 -2.290 32.630 1.00 21.76 104 ARG A C 1
ATOM 867 O O . ARG A 1 104 ? -3.724 -2.009 31.549 1.00 21.46 104 ARG A O 1
ATOM 875 N N . LEU A 1 105 ? -2.214 -1.590 33.156 1.00 21.37 105 LEU A N 1
ATOM 876 C CA . LEU A 1 105 ? -1.655 -0.443 32.443 1.00 21.40 105 LEU A CA 1
ATOM 877 C C . LEU A 1 105 ? -1.036 -0.920 31.131 1.00 21.39 105 LEU A C 1
ATOM 878 O O . LEU A 1 105 ? -1.148 -0.254 30.101 1.00 21.42 105 LEU A O 1
ATOM 883 N N . TRP A 1 106 ? -0.389 -2.080 31.170 1.00 21.55 106 TRP A N 1
ATOM 884 C CA . TRP A 1 106 ? 0.223 -2.646 29.975 1.00 21.99 106 TRP A CA 1
ATOM 885 C C . TRP A 1 106 ? -0.855 -3.019 28.964 1.00 22.89 106 TRP A C 1
ATOM 886 O O . TRP A 1 106 ? -0.777 -2.647 27.795 1.00 22.66 106 TRP A O 1
ATOM 897 N N . GLN A 1 107 ? -1.867 -3.750 29.419 1.00 24.11 107 GLN A N 1
ATOM 898 C CA . GLN A 1 107 ? -2.941 -4.172 28.529 1.00 26.04 107 GLN A CA 1
ATOM 899 C C . GLN A 1 107 ? -3.620 -2.986 27.840 1.00 26.76 107 GLN A C 1
ATOM 900 O O . GLN A 1 107 ? -3.898 -3.035 26.644 1.00 26.99 107 GLN A O 1
ATOM 906 N N . ASN A 1 108 ? -3.880 -1.921 28.589 1.00 27.97 108 ASN A N 1
ATOM 907 C CA . ASN A 1 108 ? -4.513 -0.737 28.010 1.00 29.41 108 ASN A CA 1
ATOM 908 C C . ASN A 1 108 ? -3.553 -0.055 27.038 1.00 30.09 108 ASN A C 1
ATOM 909 O O . ASN A 1 108 ? -3.952 0.400 25.966 1.00 29.86 108 ASN A O 1
ATOM 914 N N . TYR A 1 109 ? -2.284 0.009 27.426 1.00 30.75 109 TYR A N 1
ATOM 915 C CA . TYR A 1 109 ? -1.242 0.628 26.616 1.00 31.88 109 TYR A CA 1
ATOM 916 C C . TYR A 1 109 ? -1.113 -0.049 25.255 1.00 33.26 109 TYR A C 1
ATOM 917 O O . TYR A 1 109 ? -1.033 0.616 24.218 1.00 33.30 109 TYR A O 1
ATOM 926 N N . ILE A 1 110 ? -1.094 -1.377 25.274 1.00 34.91 110 ILE A N 1
ATOM 927 C CA . ILE A 1 110 ? -0.950 -2.174 24.064 1.00 37.01 110 ILE A CA 1
ATOM 928 C C . ILE A 1 110 ? -2.246 -2.243 23.257 1.00 38.44 110 ILE A C 1
ATOM 929 O O . ILE A 1 110 ? -2.218 -2.451 22.044 1.00 38.62 110 ILE A O 1
ATOM 934 N N . TYR A 1 111 ? -3.377 -2.071 23.933 1.00 40.06 111 TYR A N 1
ATOM 935 C CA . TYR A 1 111 ? -4.676 -2.111 23.269 1.00 42.01 111 TYR A CA 1
ATOM 936 C C . TYR A 1 111 ? -4.843 -0.892 22.367 1.00 43.23 111 TYR A C 1
ATOM 937 O O . TYR A 1 111 ? -5.134 -1.020 21.178 1.00 43.42 111 TYR A O 1
ATOM 946 N N . VAL A 1 112 ? -4.648 0.288 22.945 1.00 44.72 112 VAL A N 1
ATOM 947 C CA . VAL A 1 112 ? -4.783 1.549 22.223 1.00 46.32 112 VAL A CA 1
ATOM 948 C C . VAL A 1 112 ? -3.765 1.707 21.094 1.00 47.36 112 VAL A C 1
ATOM 949 O O . VAL A 1 112 ? -4.074 2.282 20.049 1.00 47.50 112 VAL A O 1
ATOM 953 N N . ARG A 1 113 ? -2.557 1.197 21.307 1.00 48.61 11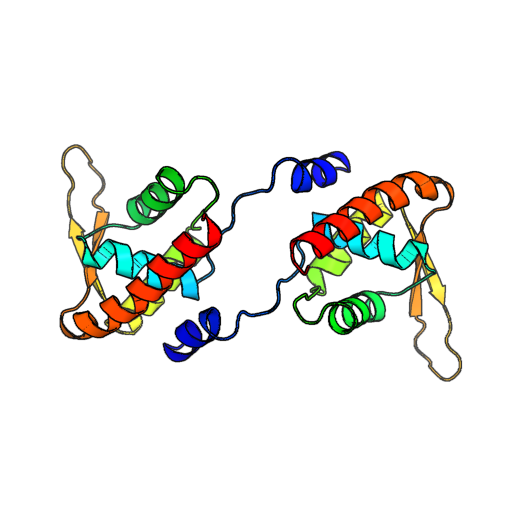3 ARG A N 1
ATOM 954 C CA . ARG A 1 113 ? -1.494 1.300 20.310 1.00 49.91 113 ARG A CA 1
ATOM 955 C C . ARG A 1 113 ? -1.405 0.083 19.392 1.00 50.72 113 ARG A C 1
ATOM 956 O O . ARG A 1 113 ? -0.378 -0.138 18.750 1.00 50.92 113 ARG A O 1
ATOM 964 N N . THR A 1 114 ? -2.476 -0.702 19.325 1.00 51.62 114 THR A N 1
ATOM 965 C CA . THR A 1 114 ? -2.475 -1.890 18.478 1.00 52.47 114 THR A CA 1
ATOM 966 C C . THR A 1 114 ? -3.880 -2.284 18.032 1.00 52.98 114 THR A C 1
ATOM 967 O O . THR A 1 114 ? -4.046 -3.138 17.161 1.00 53.20 114 THR A O 1
ATOM 971 N N . ASN A 1 115 ? -4.890 -1.658 18.627 1.00 53.53 115 ASN A N 1
ATOM 972 C CA . ASN A 1 115 ? -6.274 -1.962 18.278 1.00 54.01 115 ASN A CA 1
ATOM 973 C C . ASN A 1 115 ? -7.127 -0.695 18.294 1.00 54.16 115 ASN A C 1
ATOM 974 O O . ASN A 1 115 ? -6.620 0.347 18.761 1.00 54.32 115 ASN A O 1
ATOM 980 N N . MET B 1 1 ? 14.071 4.682 40.233 1.00 37.36 1 MET B N 1
ATOM 981 C CA . MET B 1 1 ? 12.657 4.890 39.806 1.00 37.16 1 MET B CA 1
ATOM 982 C C . MET B 1 1 ? 11.685 4.441 40.891 1.00 37.19 1 MET B C 1
ATOM 983 O O . MET B 1 1 ? 11.942 3.472 41.605 1.00 37.47 1 MET B O 1
ATOM 988 N N . LYS B 1 2 ? 10.571 5.155 41.015 1.00 37.13 2 LYS B N 1
ATOM 989 C CA . LYS B 1 2 ? 9.552 4.825 42.005 1.00 36.95 2 LYS B CA 1
ATOM 990 C C . LYS B 1 2 ? 8.318 4.273 41.304 1.00 36.44 2 LYS B C 1
ATOM 991 O O . LYS B 1 2 ? 8.107 4.518 40.116 1.00 36.34 2 LYS B O 1
ATOM 997 N N . ILE B 1 3 ? 7.497 3.539 42.046 1.00 35.81 3 ILE B N 1
ATOM 998 C CA . ILE B 1 3 ? 6.281 2.966 41.486 1.00 35.33 3 ILE B CA 1
ATOM 999 C C . ILE B 1 3 ? 5.356 4.073 40.976 1.00 34.69 3 ILE B C 1
ATOM 1000 O O . ILE B 1 3 ? 4.620 3.885 40.005 1.00 34.19 3 ILE B O 1
ATOM 1005 N N . GLU B 1 4 ? 5.400 5.230 41.630 1.00 34.09 4 GLU B N 1
ATOM 1006 C CA . GLU B 1 4 ? 4.561 6.347 41.226 1.00 33.43 4 GLU B CA 1
ATOM 1007 C C . GLU B 1 4 ? 4.974 6.872 39.854 1.00 32.42 4 GLU B C 1
ATOM 1008 O O . GLU B 1 4 ? 4.148 7.407 39.116 1.00 32.24 4 GLU B O 1
ATOM 1014 N N . ASP B 1 5 ? 6.250 6.715 39.512 1.00 31.34 5 ASP B N 1
ATOM 1015 C CA . ASP B 1 5 ? 6.740 7.171 38.217 1.00 30.21 5 ASP B CA 1
ATOM 1016 C C . ASP B 1 5 ? 6.128 6.334 37.107 1.00 29.17 5 ASP B C 1
ATOM 1017 O O . ASP B 1 5 ? 5.959 6.805 35.986 1.00 28.52 5 ASP B O 1
ATOM 1022 N N . ILE B 1 6 ? 5.800 5.085 37.419 1.00 28.03 6 ILE B N 1
ATOM 1023 C CA . ILE B 1 6 ? 5.198 4.215 36.422 1.00 27.08 6 ILE B CA 1
ATOM 1024 C C . ILE B 1 6 ? 3.808 4.739 36.094 1.00 26.95 6 ILE B C 1
ATOM 1025 O O . ILE B 1 6 ? 3.447 4.880 34.928 1.00 26.37 6 ILE B O 1
ATOM 1030 N N . TYR B 1 7 ? 3.028 5.031 37.128 1.00 27.22 7 TYR B N 1
ATOM 1031 C CA . TYR B 1 7 ? 1.683 5.552 36.930 1.00 27.72 7 TYR B CA 1
ATOM 1032 C C . TYR B 1 7 ? 1.724 6.884 36.190 1.00 27.81 7 TYR B C 1
ATOM 1033 O O . TYR B 1 7 ? 0.920 7.128 35.289 1.00 28.04 7 TYR B O 1
ATOM 1042 N N . GLN B 1 8 ? 2.668 7.737 36.573 1.00 28.18 8 GLN B N 1
ATOM 1043 C CA . GLN B 1 8 ? 2.819 9.044 35.942 1.00 28.61 8 GLN B CA 1
ATOM 1044 C C . GLN B 1 8 ? 3.096 8.910 34.451 1.00 28.23 8 GLN B C 1
ATOM 1045 O O . GLN B 1 8 ? 2.586 9.689 33.646 1.00 28.28 8 GLN B O 1
ATOM 1051 N N . PHE B 1 9 ? 3.906 7.921 34.087 1.00 27.67 9 PHE B N 1
ATOM 1052 C CA . PHE B 1 9 ? 4.248 7.695 32.688 1.00 27.20 9 PHE B CA 1
ATOM 1053 C C . PHE B 1 9 ? 3.002 7.522 31.828 1.00 27.11 9 PHE B C 1
ATOM 1054 O O . PHE B 1 9 ? 2.928 8.036 30.710 1.00 27.13 9 PHE B O 1
ATOM 1062 N N . PHE B 1 10 ? 2.030 6.785 32.352 1.00 26.97 10 PHE B N 1
ATOM 1063 C CA . PHE B 1 10 ? 0.789 6.531 31.635 1.00 27.24 10 PHE B CA 1
ATOM 1064 C C . PHE B 1 10 ? -0.204 7.674 31.796 1.00 27.66 10 PHE B C 1
ATOM 1065 O O . PHE B 1 10 ? -0.967 7.968 30.879 1.00 27.88 10 PHE B O 1
ATOM 1073 N N . GLU B 1 11 ? -0.182 8.315 32.962 1.00 28.51 11 GLU B N 1
ATOM 1074 C CA . GLU B 1 11 ? -1.076 9.434 33.252 1.00 29.20 11 GLU B CA 1
ATOM 1075 C C . GLU B 1 11 ? -0.700 10.644 32.403 1.00 28.98 11 GLU B C 1
ATOM 1076 O O . GLU B 1 11 ? -1.545 11.218 31.714 1.00 29.11 11 GLU B O 1
ATOM 1082 N N . ASN B 1 12 ? 0.573 11.021 32.468 1.00 28.49 12 ASN B N 1
ATOM 1083 C CA . ASN B 1 12 ? 1.094 12.160 31.719 1.00 28.02 12 ASN B CA 1
ATOM 1084 C C . ASN B 1 12 ? 2.258 11.680 30.857 1.00 26.98 12 ASN B C 1
ATOM 1085 O O . ASN B 1 12 ? 3.420 11.789 31.249 1.00 26.54 12 ASN B O 1
ATOM 1090 N N . PRO B 1 13 ? 1.951 11.140 29.666 1.00 26.33 13 PRO B N 1
ATOM 1091 C CA . PRO B 1 13 ? 2.944 10.623 28.719 1.00 25.70 13 PRO B CA 1
ATOM 1092 C C . PRO B 1 13 ? 4.062 11.612 28.434 1.00 25.10 13 PRO B C 1
ATOM 1093 O O . PRO B 1 13 ? 3.807 12.779 28.133 1.00 25.15 13 PRO B O 1
ATOM 1097 N N . PRO B 1 14 ? 5.321 11.166 28.536 1.00 24.24 14 PRO B N 1
ATOM 1098 C CA . PRO B 1 14 ? 6.422 12.087 28.260 1.00 23.45 14 PRO B CA 1
ATOM 1099 C C . PRO B 1 14 ? 6.456 12.403 26.766 1.00 22.55 14 PRO B C 1
ATOM 1100 O O . PRO B 1 14 ? 5.849 11.701 25.960 1.00 21.85 14 PRO B O 1
ATOM 1104 N N . PRO B 1 15 ? 7.164 13.470 26.378 1.00 22.02 15 PRO B N 1
ATOM 1105 C CA . PRO B 1 15 ? 7.241 13.833 24.962 1.00 21.69 15 PRO B CA 1
ATOM 1106 C C . PRO B 1 15 ? 7.967 12.796 24.113 1.00 21.58 15 PRO B C 1
ATOM 1107 O O . PRO B 1 15 ? 8.744 11.984 24.622 1.00 21.98 15 PRO B O 1
ATOM 1111 N N . THR B 1 16 ? 7.700 12.828 22.815 1.00 21.11 16 THR B N 1
ATOM 1112 C CA . THR B 1 16 ? 8.333 11.918 21.878 1.00 20.70 16 THR B CA 1
ATOM 1113 C C . THR B 1 16 ? 9.605 12.586 21.383 1.00 19.83 16 THR B C 1
ATOM 1114 O O . THR B 1 16 ? 9.558 13.721 20.914 1.00 19.43 16 THR B O 1
ATOM 1118 N N . TYR B 1 17 ? 10.735 11.899 21.506 1.00 19.08 17 TYR B N 1
ATOM 1119 C CA . TYR B 1 17 ? 11.998 12.443 21.018 1.00 18.75 17 TYR B CA 1
ATOM 1120 C C . TYR B 1 17 ? 12.214 11.933 19.600 1.00 18.12 17 TYR B C 1
ATOM 1121 O O . TYR B 1 17 ? 12.121 10.733 19.342 1.00 17.79 17 TYR B O 1
ATOM 1130 N N . LEU B 1 18 ? 12.494 12.845 18.676 1.00 17.38 18 LEU B N 1
ATOM 1131 C CA . LEU B 1 18 ? 12.705 12.455 17.292 1.00 17.21 18 LEU B CA 1
ATOM 1132 C C . LEU B 1 18 ? 13.940 11.588 17.122 1.00 17.15 18 LEU B C 1
ATOM 1133 O O . LEU B 1 18 ? 14.975 11.843 17.741 1.00 17.55 18 LEU B O 1
ATOM 1138 N N . CYS B 1 19 ? 13.786 10.535 16.333 1.00 17.49 19 CYS B N 1
ATOM 1139 C CA . CYS B 1 19 ? 14.946 9.735 15.958 1.00 17.81 19 CYS B CA 1
ATOM 1140 C C . CYS B 1 19 ? 15.694 10.371 14.791 1.00 17.36 19 CYS B C 1
ATOM 1141 O O . CYS B 1 19 ? 15.077 11.330 14.232 1.00 17.06 19 CYS B O 1
ATOM 1144 N N . GLN B 1 20 ? 16.847 9.969 14.456 1.00 17.07 20 GLN B N 1
ATOM 1145 C CA . GLN B 1 20 ? 17.588 10.627 13.384 1.00 17.10 20 GLN B CA 1
ATOM 1146 C C . GLN B 1 20 ? 16.880 10.734 12.036 1.00 16.41 20 GLN B C 1
ATOM 1147 O O . GLN B 1 20 ? 16.933 11.785 11.400 1.00 15.78 20 GLN B O 1
ATOM 1153 N N . GLU B 1 21 ? 16.232 9.658 11.595 1.00 16.08 21 GLU B N 1
ATOM 1154 C CA . GLU B 1 21 ? 15.540 9.681 10.310 1.00 15.96 21 GLU B CA 1
ATOM 1155 C C . GLU B 1 21 ? 14.495 10.788 10.253 1.00 15.25 21 GLU B C 1
ATOM 1156 O O . GLU B 1 21 ? 14.409 11.527 9.262 1.00 14.61 21 GLU B O 1
ATOM 1162 N N . VAL B 1 22 ? 13.701 10.900 11.313 1.00 14.79 22 VAL B N 1
ATOM 1163 C CA . VAL B 1 22 ? 12.659 11.917 11.374 1.00 14.57 22 VAL B CA 1
ATOM 1164 C C . VAL B 1 22 ? 13.256 13.312 11.528 1.00 14.16 22 VAL B C 1
ATOM 1165 O O . VAL B 1 22 ? 12.805 14.264 10.884 1.00 13.92 22 VAL B O 1
ATOM 1169 N N . ALA B 1 23 ? 14.268 13.431 12.380 1.00 13.28 23 ALA B N 1
ATOM 1170 C CA . ALA B 1 23 ? 14.918 14.715 12.601 1.00 13.50 23 ALA B CA 1
ATOM 1171 C C . ALA B 1 23 ? 15.489 15.271 11.304 1.00 13.12 23 ALA B C 1
ATOM 1172 O O . ALA B 1 23 ? 15.445 16.477 11.076 1.00 13.60 23 ALA B O 1
ATOM 1174 N N . ILE B 1 24 ? 16.036 14.402 10.455 1.00 12.31 24 ILE B N 1
ATOM 1175 C CA . ILE B 1 24 ? 16.597 14.864 9.187 1.00 11.54 24 ILE B CA 1
ATOM 1176 C C . ILE B 1 24 ? 15.510 15.529 8.349 1.00 11.50 24 ILE B C 1
ATOM 1177 O O . ILE B 1 24 ? 15.725 16.599 7.784 1.00 10.40 24 ILE B O 1
ATOM 1182 N N . CYS B 1 25 ? 14.340 14.899 8.282 1.00 11.36 25 CYS B N 1
ATOM 1183 C CA . CYS B 1 25 ? 13.225 15.449 7.511 1.00 11.29 25 CYS B CA 1
ATOM 1184 C C . CYS B 1 25 ? 12.687 16.747 8.118 1.00 11.17 25 CYS B C 1
ATOM 1185 O O . CYS B 1 25 ? 12.352 17.684 7.389 1.00 11.54 25 CYS B O 1
ATOM 1188 N N . TYR B 1 26 ? 12.608 16.796 9.447 1.00 11.24 26 TYR B N 1
ATOM 1189 C CA . TYR B 1 26 ? 12.138 17.986 10.147 1.00 11.64 26 TYR B CA 1
ATOM 1190 C C . TYR B 1 26 ? 13.083 19.159 9.886 1.00 11.61 26 TYR B C 1
ATOM 1191 O O . TYR B 1 26 ? 12.642 20.277 9.590 1.00 11.69 26 TYR B O 1
ATOM 1200 N N . ILE B 1 27 ? 14.381 18.901 10.000 1.00 10.83 27 ILE B N 1
ATOM 1201 C CA . ILE B 1 27 ? 15.377 19.941 9.774 1.00 11.27 27 ILE B CA 1
ATOM 1202 C C . ILE B 1 27 ? 15.274 20.474 8.351 1.00 11.51 27 ILE B C 1
ATOM 1203 O O . ILE B 1 27 ? 15.245 21.685 8.143 1.00 11.22 27 ILE B O 1
ATOM 1208 N N . LEU B 1 28 ? 15.187 19.582 7.367 1.00 11.65 28 LEU B N 1
ATOM 1209 C CA . LEU B 1 28 ? 15.075 20.041 5.986 1.00 11.87 28 LEU B CA 1
ATOM 1210 C C . LEU B 1 28 ? 13.784 20.824 5.770 1.00 12.42 28 LEU B C 1
ATOM 1211 O O . LEU B 1 28 ? 13.764 21.804 5.033 1.00 12.60 28 LEU B O 1
ATOM 1216 N N . TYR B 1 29 ? 12.710 20.395 6.425 1.00 12.87 29 TYR B N 1
ATOM 1217 C CA . TYR B 1 29 ? 11.429 21.082 6.333 1.00 13.63 29 TYR B CA 1
ATOM 1218 C C . TYR B 1 29 ? 11.596 22.539 6.783 1.00 13.76 29 TYR B C 1
ATOM 1219 O O . TYR B 1 29 ? 11.072 23.460 6.150 1.00 14.45 29 TYR B O 1
ATOM 1228 N N . VAL B 1 30 ? 12.332 22.745 7.874 1.00 13.46 30 VAL B N 1
ATOM 1229 C CA . VAL B 1 30 ? 12.564 24.091 8.389 1.00 13.69 30 VAL B CA 1
ATOM 1230 C C . VAL B 1 30 ? 13.512 24.890 7.501 1.00 13.93 30 VAL B C 1
ATOM 1231 O O . VAL B 1 30 ? 13.223 26.032 7.150 1.00 13.93 30 VAL B O 1
ATOM 1235 N N . LEU B 1 31 ? 14.641 24.293 7.128 1.00 13.94 31 LEU B N 1
ATOM 1236 C CA . LEU B 1 31 ? 15.615 24.998 6.298 1.00 14.56 31 LEU B CA 1
ATOM 1237 C C . LEU B 1 31 ? 15.070 25.447 4.947 1.00 15.19 31 LEU B C 1
ATOM 1238 O O . LEU B 1 31 ? 15.514 26.462 4.406 1.00 15.48 31 LEU B O 1
ATOM 1243 N N . LEU B 1 32 ? 14.113 24.702 4.403 1.00 15.49 32 LEU B N 1
ATOM 1244 C CA . LEU B 1 32 ? 13.525 25.072 3.121 1.00 16.18 32 LEU B CA 1
ATOM 1245 C C . LEU B 1 32 ? 12.735 26.375 3.254 1.00 17.13 32 LEU B C 1
ATOM 1246 O O . LEU B 1 32 ? 12.544 27.094 2.275 1.00 17.47 32 LEU B O 1
ATOM 1251 N N . GLN B 1 33 ? 12.285 26.680 4.467 1.00 17.77 33 GLN B N 1
ATOM 1252 C CA . GLN B 1 33 ? 11.530 27.910 4.702 1.00 18.93 33 GLN B CA 1
ATOM 1253 C C . GLN B 1 33 ? 12.462 29.089 4.959 1.00 19.22 33 GLN B C 1
ATOM 1254 O O . GLN B 1 33 ? 12.066 30.245 4.805 1.00 19.48 33 GLN B O 1
ATOM 1260 N N . GLY B 1 34 ? 13.695 28.785 5.353 1.00 18.91 34 GLY B N 1
ATOM 1261 C CA . GLY B 1 34 ? 14.672 29.818 5.635 1.00 18.57 34 GLY B CA 1
ATOM 1262 C C . GLY B 1 34 ? 15.776 29.279 6.523 1.00 18.47 34 GLY B C 1
ATOM 1263 O O . GLY B 1 34 ? 15.582 28.287 7.228 1.00 18.16 34 GLY B O 1
ATOM 1264 N N . GLU B 1 35 ? 16.932 29.934 6.500 1.00 18.68 35 GLU B N 1
ATOM 1265 C CA . GLU B 1 35 ? 18.067 29.499 7.305 1.00 18.88 35 GLU B CA 1
ATOM 1266 C C . GLU B 1 35 ? 17.732 29.418 8.786 1.00 18.47 35 GLU B C 1
ATOM 1267 O O . GLU B 1 35 ? 16.923 30.188 9.302 1.00 18.87 35 GLU B O 1
ATOM 1273 N N . SER B 1 36 ? 18.356 28.471 9.470 1.00 18.48 36 SER B N 1
ATOM 1274 C CA . SER B 1 36 ? 18.139 28.312 10.896 1.00 18.37 36 SER B CA 1
ATOM 1275 C C . SER B 1 36 ? 19.420 27.770 11.523 1.00 18.50 36 SER B C 1
ATOM 1276 O O . SER B 1 36 ? 20.375 27.444 10.819 1.00 18.34 36 SER B O 1
ATOM 1279 N N . TYR B 1 37 ? 19.454 27.707 12.846 1.00 18.50 37 TYR B N 1
ATOM 1280 C CA . TYR B 1 37 ? 20.627 27.196 13.542 1.00 18.40 37 TYR B CA 1
ATOM 1281 C C . TYR B 1 37 ? 20.188 26.181 14.586 1.00 18.04 37 TYR B C 1
ATOM 1282 O O . TYR B 1 37 ? 18.999 26.061 14.877 1.00 17.51 37 TYR B O 1
ATOM 1291 N N . GLY B 1 38 ? 21.153 25.450 15.133 1.00 17.61 38 GLY B N 1
ATOM 1292 C CA . GLY B 1 38 ? 20.869 24.396 16.094 1.00 18.27 38 GLY B CA 1
ATOM 1293 C C . GLY B 1 38 ? 19.878 24.659 17.211 1.00 19.10 38 GLY B C 1
ATOM 1294 O O . GLY B 1 38 ? 18.847 23.989 17.311 1.00 18.54 38 GLY B O 1
ATOM 1295 N N . THR B 1 39 ? 20.185 25.628 18.063 1.00 19.42 39 THR B N 1
ATOM 1296 C CA . THR B 1 39 ? 19.305 25.919 19.182 1.00 20.34 39 THR B CA 1
ATOM 1297 C C . THR B 1 39 ? 17.897 26.311 18.740 1.00 20.15 39 THR B C 1
ATOM 1298 O O . THR B 1 39 ? 16.919 25.966 19.401 1.00 20.10 39 THR B O 1
ATOM 1302 N N . GLU B 1 40 ? 17.788 27.013 17.616 1.00 19.96 40 GLU B N 1
ATOM 1303 C CA . GLU B 1 40 ? 16.481 27.419 17.104 1.00 19.84 40 GLU B CA 1
ATOM 1304 C C . GLU B 1 40 ? 15.700 26.215 16.567 1.00 19.11 40 GLU B C 1
ATOM 1305 O O . GLU B 1 40 ? 14.490 26.104 16.770 1.00 18.99 40 GLU B O 1
ATOM 1311 N N . LEU B 1 41 ? 16.389 25.317 15.870 1.00 18.02 41 LEU B N 1
ATOM 1312 C CA . LEU B 1 41 ? 15.728 24.132 15.332 1.00 17.19 41 LEU B CA 1
ATOM 1313 C C . LEU B 1 41 ? 15.083 23.351 16.470 1.00 17.22 41 LEU B C 1
ATOM 1314 O O . LEU B 1 41 ? 13.952 22.886 16.352 1.00 17.31 41 LEU B O 1
ATOM 1319 N N . ILE B 1 42 ? 15.794 23.226 17.582 1.00 17.06 42 ILE B N 1
ATOM 1320 C CA . ILE B 1 42 ? 15.264 22.500 18.729 1.00 17.66 42 ILE B CA 1
ATOM 1321 C C . ILE B 1 42 ? 14.120 23.269 19.388 1.00 18.19 42 ILE B C 1
ATOM 1322 O O . ILE B 1 42 ? 13.051 22.713 19.635 1.00 17.49 42 ILE B O 1
ATOM 1327 N N . GLN B 1 43 ? 14.341 24.551 19.659 1.00 19.11 43 GLN B N 1
ATOM 1328 C CA . GLN B 1 43 ? 13.320 25.355 20.321 1.00 20.50 43 GLN B CA 1
ATOM 1329 C C . GLN B 1 43 ? 12.038 25.482 19.509 1.00 20.54 43 GLN B C 1
ATOM 1330 O O . GLN B 1 43 ? 10.939 25.356 20.049 1.00 20.61 43 GLN B O 1
ATOM 1336 N N . GLN B 1 44 ? 12.180 25.725 18.211 1.00 20.35 44 GLN B N 1
ATOM 1337 C CA . GLN B 1 44 ? 11.029 25.871 17.328 1.00 20.61 44 GLN B CA 1
ATOM 1338 C C . GLN B 1 44 ? 10.129 24.639 17.385 1.00 19.80 44 GLN B C 1
ATOM 1339 O O . GLN B 1 44 ? 8.899 24.754 17.422 1.00 19.44 44 GLN B O 1
ATOM 1345 N N . LEU B 1 45 ? 10.742 23.459 17.398 1.00 19.12 45 LEU B N 1
ATOM 1346 C CA . LEU B 1 45 ? 9.986 22.213 17.447 1.00 18.50 45 LEU B CA 1
ATOM 1347 C C . LEU B 1 45 ? 9.152 22.065 18.718 1.00 19.06 45 LEU B C 1
ATOM 1348 O O . LEU B 1 45 ? 7.947 21.828 18.648 1.00 18.80 45 LEU B O 1
ATOM 1353 N N . GLU B 1 46 ? 9.785 22.200 19.879 1.00 19.40 46 GLU B N 1
ATOM 1354 C CA . GLU B 1 46 ? 9.043 22.028 21.120 1.00 20.41 46 GLU B CA 1
ATOM 1355 C C . GLU B 1 46 ? 8.087 23.163 21.446 1.00 20.21 46 GLU B C 1
ATOM 1356 O O . GLU B 1 46 ? 7.157 22.983 22.225 1.00 20.57 46 GLU B O 1
ATOM 1362 N N . THR B 1 47 ? 8.300 24.329 20.848 1.00 20.23 47 THR B N 1
ATOM 1363 C CA . THR B 1 47 ? 7.401 25.451 21.088 1.00 20.23 47 THR B CA 1
ATOM 1364 C C . THR B 1 47 ? 6.104 25.217 20.317 1.00 19.84 47 THR B C 1
ATOM 1365 O O . THR B 1 47 ? 5.009 25.379 20.855 1.00 19.58 47 THR B O 1
ATOM 1369 N N . GLU B 1 48 ? 6.234 24.813 19.057 1.00 19.72 48 GLU B N 1
ATOM 1370 C CA . GLU B 1 48 ? 5.065 24.570 18.221 1.00 19.53 48 GLU B CA 1
ATOM 1371 C C . GLU B 1 48 ? 4.408 23.210 18.453 1.00 19.24 48 GLU B C 1
ATOM 1372 O O . GLU B 1 48 ? 3.195 23.068 18.282 1.00 19.06 48 GLU B O 1
ATOM 1378 N N . HIS B 1 49 ? 5.208 22.219 18.837 1.00 18.17 49 HIS B N 1
ATOM 1379 C CA . HIS B 1 49 ? 4.713 20.863 19.097 1.00 18.25 49 HIS B CA 1
ATOM 1380 C C . HIS B 1 49 ? 5.246 20.441 20.470 1.00 18.23 49 HIS B C 1
ATOM 1381 O O . HIS B 1 49 ? 6.209 19.674 20.566 1.00 17.61 49 HIS B O 1
ATOM 1388 N N . PRO B 1 50 ? 4.610 20.933 21.550 1.00 18.74 50 PRO B N 1
ATOM 1389 C CA . PRO B 1 50 ? 4.975 20.663 22.948 1.00 19.01 50 PRO B CA 1
ATOM 1390 C C . PRO B 1 50 ? 5.167 19.217 23.393 1.00 18.86 50 PRO B C 1
ATOM 1391 O O . PRO B 1 50 ? 5.834 18.977 24.401 1.00 19.44 50 PRO B O 1
ATOM 1395 N N . THR B 1 51 ? 4.594 18.258 22.670 1.00 18.50 51 THR B N 1
ATOM 1396 C CA . THR B 1 51 ? 4.759 16.857 23.051 1.00 18.40 51 THR B CA 1
ATOM 1397 C C . THR B 1 51 ? 5.890 16.202 22.267 1.00 17.88 51 THR B C 1
ATOM 1398 O O . THR B 1 51 ? 6.020 14.977 22.247 1.00 18.44 51 THR B O 1
ATOM 1402 N N . TYR B 1 52 ? 6.709 17.033 21.628 1.00 17.30 52 TYR B N 1
ATOM 1403 C CA . TYR B 1 52 ? 7.848 16.561 20.843 1.00 17.06 52 TYR B CA 1
ATOM 1404 C C . TYR B 1 52 ? 9.135 17.228 21.293 1.00 16.65 52 TYR B C 1
ATOM 1405 O O . TYR B 1 52 ? 9.118 18.362 21.770 1.00 16.72 52 TYR B O 1
ATOM 1414 N N . ARG B 1 53 ? 10.248 16.514 21.146 1.00 16.36 53 ARG B N 1
ATOM 1415 C CA . ARG B 1 53 ? 11.555 17.036 21.534 1.00 16.07 53 ARG B CA 1
ATOM 1416 C C . ARG B 1 53 ? 12.611 16.587 20.535 1.00 15.58 53 ARG B C 1
ATOM 1417 O O . ARG B 1 53 ? 12.444 15.580 19.840 1.00 14.73 53 ARG B O 1
ATOM 1425 N N . LEU B 1 54 ? 13.697 17.350 20.464 1.00 15.50 54 LEU B N 1
ATOM 1426 C CA . LEU B 1 54 ? 14.826 17.028 19.593 1.00 15.39 54 LEU B CA 1
ATOM 1427 C C . LEU B 1 54 ? 16.060 17.193 20.471 1.00 15.60 54 LEU B C 1
ATOM 1428 O O . LEU B 1 54 ? 16.329 18.285 20.965 1.00 15.82 54 LEU B O 1
ATOM 1433 N N . SER B 1 55 ? 16.793 16.106 20.690 1.00 15.91 55 SER B N 1
ATOM 1434 C CA . SER B 1 55 ? 17.985 16.160 21.534 1.00 16.68 55 SER B CA 1
ATOM 1435 C C . SER B 1 55 ? 19.178 16.737 20.783 1.00 17.24 55 SER B C 1
ATOM 1436 O O . SER B 1 55 ? 19.193 16.749 19.555 1.00 16.83 55 SER B O 1
ATOM 1439 N N . ASP B 1 56 ? 20.171 17.226 21.524 1.00 17.96 56 ASP B N 1
ATOM 1440 C CA . ASP B 1 56 ? 21.377 17.768 20.903 1.00 18.98 56 ASP B CA 1
ATOM 1441 C C . ASP B 1 56 ? 22.069 16.655 20.133 1.00 18.42 56 ASP B C 1
ATOM 1442 O O . ASP B 1 56 ? 22.598 16.869 19.044 1.00 17.57 56 ASP B O 1
ATOM 1447 N N . THR B 1 57 ? 22.072 15.463 20.721 1.00 17.89 57 THR B N 1
ATOM 1448 C CA . THR B 1 57 ? 22.704 14.310 20.098 1.00 17.59 57 THR B CA 1
ATOM 1449 C C . THR B 1 57 ? 22.100 14.002 18.737 1.00 16.63 57 THR B C 1
ATOM 1450 O O . THR B 1 57 ? 22.820 13.842 17.757 1.00 16.25 57 THR B O 1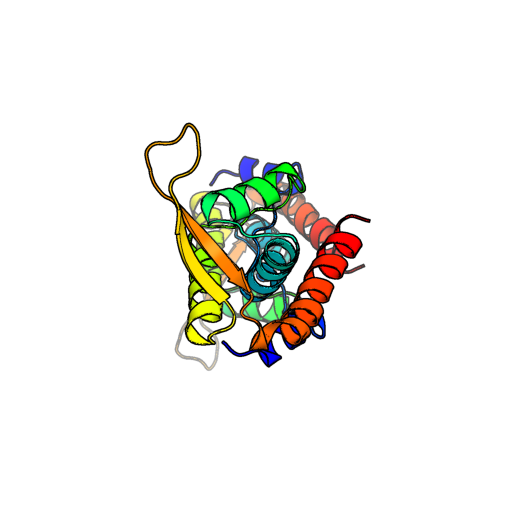
ATOM 1454 N N . VAL B 1 58 ? 20.778 13.906 18.679 1.00 15.62 58 VAL B N 1
ATOM 1455 C CA . VAL B 1 58 ? 20.133 13.608 17.413 1.00 15.30 58 VAL B CA 1
ATOM 1456 C C . VAL B 1 58 ? 20.286 14.781 16.452 1.00 14.97 58 VAL B C 1
ATOM 1457 O O . VAL B 1 58 ? 20.566 14.580 15.275 1.00 15.10 58 VAL B O 1
ATOM 1461 N N . LEU B 1 59 ? 20.114 16.002 16.955 1.00 14.74 59 LEU B N 1
ATOM 1462 C CA . LEU B 1 59 ? 20.263 17.194 16.121 1.00 14.60 59 LEU B CA 1
ATOM 1463 C C . LEU B 1 59 ? 21.599 17.194 15.376 1.00 14.88 59 LEU B C 1
ATOM 1464 O O . LEU B 1 59 ? 21.646 17.328 14.153 1.00 14.78 59 LEU B O 1
ATOM 1469 N N . TYR B 1 60 ? 22.690 17.014 16.102 1.00 15.20 60 TYR B N 1
ATOM 1470 C CA . TYR B 1 60 ? 23.978 17.128 15.430 1.00 15.49 60 TYR B CA 1
ATOM 1471 C C . TYR B 1 60 ? 24.343 15.829 14.721 1.00 15.40 60 TYR B C 1
ATOM 1472 O O . TYR B 1 60 ? 25.153 15.866 13.755 1.00 15.34 60 TYR B O 1
ATOM 1481 N N . SER B 1 61 ? 23.720 14.698 15.021 1.00 15.46 61 SER B N 1
ATOM 1482 C CA . SER B 1 61 ? 23.957 13.481 14.257 1.00 15.60 61 SER B CA 1
ATOM 1483 C C . SER B 1 61 ? 23.328 13.743 12.877 1.00 15.48 61 SER B C 1
ATOM 1484 O O . SER B 1 61 ? 23.895 13.384 11.837 1.00 15.26 61 SER B O 1
ATOM 1487 N N . ALA B 1 62 ? 22.156 14.382 12.886 1.00 15.00 62 ALA B N 1
ATOM 1488 C CA . ALA B 1 62 ? 21.430 14.712 11.659 1.00 14.96 62 ALA B CA 1
ATOM 1489 C C . ALA B 1 62 ? 22.186 15.753 10.843 1.00 14.78 62 ALA B C 1
ATOM 1490 O O . ALA B 1 62 ? 22.277 15.649 9.616 1.00 14.56 62 ALA B O 1
ATOM 1492 N N . ILE B 1 63 ? 22.720 16.766 11.523 1.00 14.44 63 ILE B N 1
ATOM 1493 C CA . ILE B 1 63 ? 23.475 17.807 10.838 1.00 14.68 63 ILE B CA 1
ATOM 1494 C C . ILE B 1 63 ? 24.723 17.199 10.200 1.00 14.81 63 ILE B C 1
ATOM 1495 O O . ILE B 1 63 ? 25.068 17.534 9.066 1.00 15.17 63 ILE B O 1
ATOM 1500 N N . LYS B 1 64 ? 25.392 16.299 10.917 1.00 15.03 64 LYS B N 1
ATOM 1501 C CA . LYS B 1 64 ? 26.587 15.657 10.374 1.00 15.33 64 LYS B CA 1
ATOM 1502 C C . LYS B 1 64 ? 26.213 14.891 9.118 1.00 15.42 64 LYS B C 1
ATOM 1503 O O . LYS B 1 64 ? 26.923 14.938 8.115 1.00 15.32 64 LYS B O 1
ATOM 1509 N N . PHE B 1 65 ? 25.100 14.166 9.185 1.00 15.61 65 PHE B N 1
ATOM 1510 C CA . PHE B 1 65 ? 24.644 13.397 8.034 1.00 16.19 65 PHE B CA 1
ATOM 1511 C C . PHE B 1 65 ? 24.432 14.328 6.846 1.00 16.04 65 PHE B C 1
ATOM 1512 O O . PHE B 1 65 ? 24.931 14.081 5.744 1.00 16.22 65 PHE B O 1
ATOM 1520 N N . LEU B 1 66 ? 23.685 15.402 7.073 1.00 16.08 66 LEU B N 1
ATOM 1521 C CA . LEU B 1 66 ? 23.402 16.358 6.013 1.00 16.29 66 LEU B CA 1
ATOM 1522 C C . LEU B 1 66 ? 24.660 17.031 5.450 1.00 16.62 66 LEU B C 1
ATOM 1523 O O . LEU B 1 66 ? 24.779 17.206 4.242 1.00 16.66 66 LEU B O 1
ATOM 1528 N N . GLU B 1 67 ? 25.609 17.389 6.306 1.00 17.23 67 GLU B N 1
ATOM 1529 C CA . GLU B 1 67 ? 26.828 18.018 5.808 1.00 18.11 67 GLU B CA 1
ATOM 1530 C C . GLU B 1 67 ? 27.726 17.009 5.106 1.00 18.47 67 GLU B C 1
ATOM 1531 O O . GLU B 1 67 ? 28.331 17.328 4.083 1.00 18.39 67 GLU B O 1
ATOM 1537 N N . ASP B 1 68 ? 27.820 15.799 5.654 1.00 18.85 68 ASP B N 1
ATOM 1538 C CA . ASP B 1 68 ? 28.647 14.756 5.042 1.00 19.97 68 ASP B CA 1
ATOM 1539 C C . ASP B 1 68 ? 28.158 14.469 3.628 1.00 20.28 68 ASP B C 1
ATOM 1540 O O . ASP B 1 68 ? 28.951 14.156 2.740 1.00 20.85 68 ASP B O 1
ATOM 15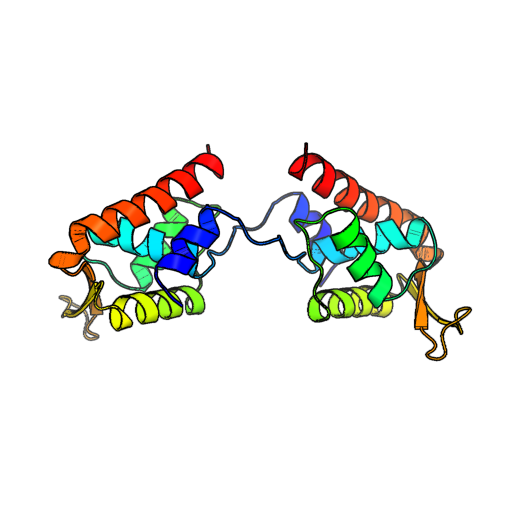45 N N . ASN B 1 69 ? 26.845 14.568 3.435 1.00 20.05 69 ASN B N 1
ATOM 1546 C CA . ASN B 1 69 ? 26.226 14.310 2.139 1.00 20.06 69 ASN B CA 1
ATOM 1547 C C . ASN B 1 69 ? 26.088 15.564 1.283 1.00 19.33 69 ASN B C 1
ATOM 1548 O O . ASN B 1 69 ? 25.469 15.533 0.216 1.00 18.81 69 ASN B O 1
ATOM 1553 N N . ARG B 1 70 ? 26.670 16.664 1.752 1.00 18.62 70 ARG B N 1
ATOM 1554 C CA . ARG B 1 70 ? 26.638 17.927 1.022 1.00 18.20 70 ARG B CA 1
ATOM 1555 C C . ARG B 1 70 ? 25.209 18.401 0.751 1.00 17.29 70 ARG B C 1
ATOM 1556 O O . ARG B 1 70 ? 24.947 19.077 -0.240 1.00 17.25 70 ARG B O 1
ATOM 1564 N N . ALA B 1 71 ? 24.290 18.051 1.649 1.00 16.23 71 ALA B N 1
ATOM 1565 C CA . ALA B 1 71 ? 22.886 18.438 1.517 1.00 15.74 71 ALA B CA 1
ATOM 1566 C C . ALA B 1 71 ? 22.640 19.844 2.041 1.00 15.63 71 ALA B C 1
ATOM 1567 O O . ALA B 1 71 ? 21.686 20.513 1.636 1.00 15.50 71 ALA B O 1
ATOM 1569 N N . ILE B 1 72 ? 23.485 20.284 2.970 1.00 15.41 72 ILE B N 1
ATOM 1570 C CA . ILE B 1 72 ? 23.358 21.628 3.527 1.00 15.59 72 ILE B CA 1
ATOM 1571 C C . ILE B 1 72 ? 24.730 22.267 3.648 1.00 16.05 72 ILE B C 1
ATOM 1572 O O . ILE B 1 72 ? 25.757 21.587 3.559 1.00 15.96 72 ILE B O 1
ATOM 1577 N N . THR B 1 73 ? 24.732 23.583 3.825 1.00 16.68 73 THR B N 1
ATOM 1578 C CA . THR B 1 73 ? 25.959 24.344 4.014 1.00 17.61 73 THR B CA 1
ATOM 1579 C C . THR B 1 73 ? 25.782 25.115 5.312 1.00 17.82 73 THR B C 1
ATOM 1580 O O . THR B 1 73 ? 24.660 25.333 5.766 1.00 18.01 73 THR B O 1
ATOM 1584 N N . GLY B 1 74 ? 26.890 25.509 5.921 1.00 17.86 74 GLY B N 1
ATOM 1585 C CA . GLY B 1 74 ? 26.803 26.268 7.149 1.00 18.13 74 GLY B CA 1
ATOM 1586 C C . GLY B 1 74 ? 27.736 27.454 7.087 1.00 18.65 74 GLY B C 1
ATOM 1587 O O . GLY B 1 74 ? 28.746 27.415 6.384 1.00 18.82 74 GLY B O 1
ATOM 1588 N N . TYR B 1 75 ? 27.384 28.522 7.793 1.00 18.80 75 TYR B N 1
ATOM 1589 C CA . TYR B 1 75 ? 28.230 29.708 7.854 1.00 19.71 75 TYR B CA 1
ATOM 1590 C C . TYR B 1 75 ? 27.907 30.402 9.167 1.00 19.66 75 TYR B C 1
ATOM 1591 O O . TYR B 1 75 ? 26.770 30.349 9.633 1.00 19.68 75 TYR B O 1
ATOM 1600 N N . TRP B 1 76 ? 28.910 31.026 9.776 1.00 19.88 76 TRP B N 1
ATOM 1601 C CA . TRP B 1 76 ? 28.712 31.720 11.043 1.00 20.58 76 TRP B CA 1
ATOM 1602 C C . TRP B 1 76 ? 28.124 33.107 10.848 1.00 21.35 76 TRP B C 1
ATOM 1603 O O . TRP B 1 76 ? 28.604 33.886 10.025 1.00 21.74 76 TRP B O 1
ATOM 1614 N N . LYS B 1 77 ? 27.091 33.417 11.621 1.00 22.76 77 LYS B N 1
ATOM 1615 C CA . LYS B 1 77 ? 26.436 34.711 11.525 1.00 24.68 77 LYS B CA 1
ATOM 1616 C C . LYS B 1 77 ? 26.273 35.369 12.886 1.00 26.02 77 LYS B C 1
ATOM 1617 O O . LYS B 1 77 ? 25.937 34.715 13.872 1.00 25.84 77 LYS B O 1
ATOM 1623 N N . LYS B 1 78 ? 26.527 36.671 12.932 1.00 27.56 78 LYS B N 1
ATOM 1624 C CA . LYS B 1 78 ? 26.372 37.432 14.161 1.00 29.44 78 LYS B CA 1
ATOM 1625 C C . LYS B 1 78 ? 24.927 37.911 14.161 1.00 30.43 78 LYS B C 1
ATOM 1626 O O . LYS B 1 78 ? 24.543 38.733 13.332 1.00 30.50 78 LYS B O 1
ATOM 1632 N N . LEU B 1 79 ? 24.123 37.380 15.075 1.00 31.64 79 LEU B N 1
ATOM 1633 C CA . LEU B 1 79 ? 22.718 37.758 15.158 1.00 33.00 79 LEU B CA 1
ATOM 1634 C C . LEU B 1 79 ? 22.550 39.067 15.919 1.00 33.81 79 LEU B C 1
ATOM 1635 O O . LEU B 1 79 ? 23.363 39.400 16.779 1.00 33.91 79 LEU B O 1
ATOM 1640 N N . GLU B 1 80 ? 21.496 39.811 15.597 1.00 35.04 80 GLU B N 1
ATOM 1641 C CA . GLU B 1 80 ? 21.237 41.079 16.267 1.00 36.19 80 GLU B CA 1
ATOM 1642 C C . GLU B 1 80 ? 20.879 40.860 17.730 1.00 36.42 80 GLU B C 1
ATOM 1643 O O . GLU B 1 80 ? 20.093 39.970 18.062 1.00 36.63 80 GLU B O 1
ATOM 1649 N N . GLY B 1 81 ? 21.465 41.672 18.603 1.00 36.70 81 GLY B N 1
ATOM 1650 C CA . GLY B 1 81 ? 21.182 41.561 20.022 1.00 36.84 81 GLY B CA 1
ATOM 1651 C C . GLY B 1 81 ? 21.821 40.374 20.716 1.00 36.84 81 GLY B C 1
ATOM 1652 O O . GLY B 1 81 ? 21.563 40.127 21.894 1.00 37.16 81 GLY B O 1
ATOM 1653 N N . ARG B 1 82 ? 22.651 39.625 20.000 1.00 36.70 82 ARG B N 1
ATOM 1654 C CA . ARG B 1 82 ? 23.308 38.476 20.605 1.00 36.27 82 ARG B CA 1
ATOM 1655 C C . ARG B 1 82 ? 24.801 38.485 20.315 1.00 35.42 82 ARG B C 1
ATOM 1656 O O . ARG B 1 82 ? 25.228 38.651 19.172 1.00 35.49 82 ARG B O 1
ATOM 1664 N N . GLY B 1 83 ? 25.591 38.316 21.370 1.00 34.25 83 GLY B N 1
ATOM 1665 C CA . GLY B 1 83 ? 27.033 38.321 21.230 1.00 32.57 83 GLY B CA 1
ATOM 1666 C C . GLY B 1 83 ? 27.615 37.079 20.581 1.00 31.24 83 GLY B C 1
ATOM 1667 O O . GLY B 1 83 ? 28.525 37.184 19.760 1.00 31.51 83 GLY B O 1
ATOM 1668 N N . ARG B 1 84 ? 27.095 35.909 20.945 1.00 29.81 84 ARG B N 1
ATOM 1669 C CA . ARG B 1 84 ? 27.586 34.637 20.407 1.00 28.35 84 ARG B CA 1
ATOM 1670 C C . ARG B 1 84 ? 27.077 34.317 19.004 1.00 27.21 84 ARG B C 1
ATOM 1671 O O . ARG B 1 84 ? 25.874 34.146 18.791 1.00 27.33 84 ARG B O 1
ATOM 1679 N N . PRO B 1 85 ? 28.002 34.244 18.035 1.00 25.98 85 PRO B N 1
ATOM 1680 C CA . PRO B 1 85 ? 27.614 33.897 16.664 1.00 24.97 85 PRO B CA 1
ATOM 1681 C C . PRO B 1 85 ? 26.983 32.511 16.578 1.00 23.50 85 PRO B C 1
ATOM 1682 O O . PRO B 1 85 ? 27.266 31.680 17.460 1.00 22.51 85 PRO B O 1
ATOM 1686 N N . ARG B 1 86 ? 26.136 32.287 15.608 1.00 22.75 86 ARG B N 1
ATOM 1687 C CA . ARG B 1 86 ? 25.487 30.994 15.434 1.00 21.96 86 ARG B CA 1
ATOM 1688 C C . ARG B 1 86 ? 25.812 30.487 14.038 1.00 20.87 86 ARG B C 1
ATOM 1689 O O . ARG B 1 86 ? 25.995 31.276 13.114 1.00 20.39 86 ARG B O 1
ATOM 1697 N N . ARG B 1 87 ? 25.886 29.171 13.885 1.00 20.26 87 ARG B N 1
ATOM 1698 C CA . ARG B 1 87 ? 26.183 28.595 12.584 1.00 19.95 87 ARG B CA 1
ATOM 1699 C C . ARG B 1 87 ? 24.852 28.345 11.875 1.00 19.33 87 ARG B C 1
ATOM 1700 O O . ARG B 1 87 ? 24.069 27.482 12.279 1.00 18.83 87 ARG B O 1
ATOM 1708 N N . MET B 1 88 ? 24.592 29.130 10.826 1.00 18.50 88 MET B N 1
ATOM 1709 C CA . MET B 1 88 ? 23.360 29.057 10.049 1.00 18.57 88 MET B CA 1
ATOM 1710 C C . MET B 1 88 ? 23.456 27.979 8.974 1.00 18.01 88 MET B C 1
ATOM 1711 O O . MET B 1 88 ? 24.437 27.929 8.245 1.00 17.63 88 MET B O 1
ATOM 1716 N N . TYR B 1 89 ? 22.401 27.190 8.834 1.00 17.05 89 TYR B N 1
ATOM 1717 C CA . TYR B 1 89 ? 22.384 26.163 7.795 1.00 17.10 89 TYR B CA 1
ATOM 1718 C C . TYR B 1 89 ? 21.415 26.520 6.690 1.00 16.50 89 TYR B C 1
ATOM 1719 O O . TYR B 1 89 ? 20.383 27.141 6.927 1.00 16.11 89 TYR B O 1
ATOM 1728 N N . GLN B 1 90 ? 21.761 26.110 5.478 1.00 17.00 90 GLN B N 1
ATOM 1729 C CA . GLN B 1 90 ? 20.926 26.344 4.311 1.00 17.55 90 GLN B CA 1
ATOM 1730 C C . GLN B 1 90 ? 21.006 25.107 3.441 1.00 17.05 90 GLN B C 1
ATOM 1731 O O . GLN B 1 90 ? 22.030 24.424 3.424 1.00 16.73 90 GLN B O 1
ATOM 1737 N N . VAL B 1 91 ? 19.926 24.815 2.726 1.00 16.54 91 VAL B N 1
ATOM 1738 C CA . VAL B 1 91 ? 19.899 23.652 1.843 1.00 16.66 91 VAL B CA 1
ATOM 1739 C C . VAL B 1 91 ? 20.722 23.964 0.595 1.00 16.67 91 VAL B C 1
ATOM 1740 O O . VAL B 1 91 ? 20.591 25.040 0.010 1.00 17.06 91 VAL B O 1
ATOM 1744 N N . SER B 1 92 ? 21.576 23.030 0.191 1.00 16.20 92 SER B N 1
ATOM 1745 C CA . SER B 1 92 ? 22.394 23.233 -0.997 1.00 16.80 92 SER B CA 1
ATOM 1746 C C . SER B 1 92 ? 21.502 23.157 -2.232 1.00 16.47 92 SER B C 1
ATOM 1747 O O . SER B 1 92 ? 20.564 22.362 -2.282 1.00 16.82 92 SER B O 1
ATOM 1750 N N . PRO B 1 93 ? 21.784 23.983 -3.249 1.00 16.29 93 PRO B N 1
ATOM 1751 C CA . PRO B 1 93 ? 20.973 23.966 -4.468 1.00 16.15 93 PRO B CA 1
ATOM 1752 C C . PRO B 1 93 ? 20.804 22.571 -5.049 1.00 15.59 93 PRO B C 1
ATOM 1753 O O . PRO B 1 93 ? 19.725 22.219 -5.524 1.00 15.21 93 PRO B O 1
ATOM 1757 N N . GLU B 1 94 ? 21.860 21.769 -5.000 1.00 15.67 94 GLU B N 1
ATOM 1758 C CA . GLU B 1 94 ? 21.780 20.432 -5.564 1.00 16.39 94 GLU B CA 1
ATOM 1759 C C . GLU B 1 94 ? 20.788 19.531 -4.840 1.00 15.74 94 GLU B C 1
ATOM 1760 O O . GLU B 1 94 ? 20.299 18.559 -5.411 1.00 15.61 94 GLU B O 1
ATOM 1766 N N . TRP B 1 95 ? 20.492 19.852 -3.588 1.00 15.32 95 TRP B N 1
ATOM 1767 C CA . TRP B 1 95 ? 19.557 19.049 -2.807 1.00 14.99 95 TRP B CA 1
ATOM 1768 C C . TRP B 1 95 ? 18.169 19.651 -2.663 1.00 14.94 95 TRP B C 1
ATOM 1769 O O . TRP B 1 95 ? 17.332 19.116 -1.948 1.00 14.84 95 TRP B O 1
ATOM 1780 N N . GLN B 1 96 ? 17.913 20.757 -3.349 1.00 14.90 96 GLN B N 1
ATOM 1781 C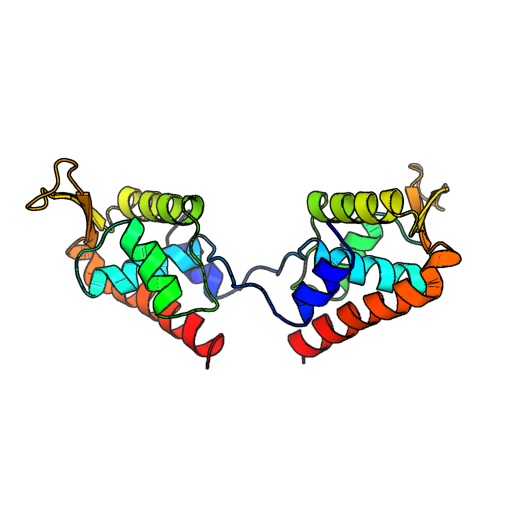 CA . GLN B 1 96 ? 16.617 21.407 -3.245 1.00 15.59 96 GLN B CA 1
ATOM 1782 C C . GLN B 1 96 ? 15.425 20.467 -3.447 1.00 15.44 96 GLN B C 1
ATOM 1783 O O . GLN B 1 96 ? 14.520 20.398 -2.610 1.00 14.86 96 GLN B O 1
ATOM 1789 N N . HIS B 1 97 ? 15.434 19.713 -4.539 1.00 15.04 97 HIS B N 1
ATOM 1790 C CA . HIS B 1 97 ? 14.308 18.837 -4.829 1.00 15.22 97 HIS B CA 1
ATOM 1791 C C . HIS B 1 97 ? 14.219 17.619 -3.937 1.00 14.80 97 HIS B C 1
ATOM 1792 O O . HIS B 1 97 ? 13.125 17.225 -3.525 1.00 15.37 97 HIS B O 1
ATOM 1799 N N . GLN B 1 98 ? 15.367 17.033 -3.621 1.00 14.22 98 GLN B N 1
ATOM 1800 C CA . GLN B 1 98 ? 15.411 15.879 -2.737 1.00 14.41 98 GLN B CA 1
ATOM 1801 C C . GLN B 1 98 ? 14.941 16.329 -1.354 1.00 14.11 98 GLN B C 1
ATOM 1802 O O . GLN B 1 98 ? 14.184 15.633 -0.688 1.00 13.56 98 GLN B O 1
ATOM 1808 N N . ALA B 1 99 ? 15.379 17.514 -0.937 1.00 13.76 99 ALA B N 1
ATOM 1809 C CA . ALA B 1 99 ? 14.999 18.035 0.372 1.00 14.33 99 ALA B CA 1
ATOM 1810 C C . ALA B 1 99 ? 13.490 18.236 0.462 1.00 14.68 99 ALA B C 1
ATOM 1811 O O . ALA B 1 99 ? 12.881 17.939 1.486 1.00 14.56 99 ALA B O 1
ATOM 1813 N N . GLU B 1 100 ? 12.892 18.744 -0.610 1.00 15.21 100 GLU B N 1
ATOM 1814 C CA . GLU B 1 100 ? 11.449 18.955 -0.626 1.00 16.22 100 GLU B CA 1
ATOM 1815 C C . GLU B 1 100 ? 10.733 17.626 -0.368 1.00 15.60 100 GLU B C 1
ATOM 1816 O O . GLU B 1 100 ? 9.773 17.566 0.398 1.00 14.86 100 GLU B O 1
ATOM 1822 N N . ASP B 1 101 ? 11.211 16.560 -1.005 1.00 14.62 101 ASP B N 1
ATOM 1823 C CA . ASP B 1 101 ? 10.618 15.237 -0.831 1.00 14.80 101 ASP B CA 1
ATOM 1824 C C . ASP B 1 101 ? 10.717 14.754 0.617 1.00 13.85 101 ASP B C 1
ATOM 1825 O O . ASP B 1 101 ? 9.762 14.189 1.162 1.00 13.67 101 ASP B O 1
ATOM 1830 N N . LEU B 1 102 ? 11.874 14.963 1.238 1.00 12.69 102 LEU B N 1
ATOM 1831 C CA . LEU B 1 102 ? 12.053 14.527 2.619 1.00 12.82 102 LEU B CA 1
ATOM 1832 C C . LEU B 1 102 ? 11.228 15.394 3.562 1.00 12.85 102 LEU B C 1
ATOM 1833 O O . LEU B 1 102 ? 10.656 14.885 4.528 1.00 12.48 102 LEU B O 1
ATOM 1838 N N . ALA B 1 103 ? 11.149 16.691 3.276 1.00 13.69 103 ALA B N 1
ATOM 1839 C CA . ALA B 1 103 ? 10.364 17.601 4.112 1.00 13.99 103 ALA B CA 1
ATOM 1840 C C . ALA B 1 103 ? 8.904 17.145 4.163 1.00 14.81 103 ALA B C 1
ATOM 1841 O O . ALA B 1 103 ? 8.250 17.254 5.204 1.00 14.58 103 ALA B O 1
ATOM 1843 N N . ARG B 1 104 ? 8.401 16.640 3.037 1.00 15.70 104 ARG B N 1
ATOM 1844 C CA . ARG B 1 104 ? 7.027 16.143 2.945 1.00 16.89 104 ARG B CA 1
ATOM 1845 C C . ARG B 1 104 ? 6.787 15.012 3.940 1.00 16.69 104 ARG B C 1
ATOM 1846 O O . ARG B 1 104 ? 5.698 14.892 4.515 1.00 16.91 104 ARG B O 1
ATOM 1854 N N . LEU B 1 105 ? 7.802 14.172 4.130 1.00 16.07 105 LEU B N 1
ATOM 1855 C CA . LEU B 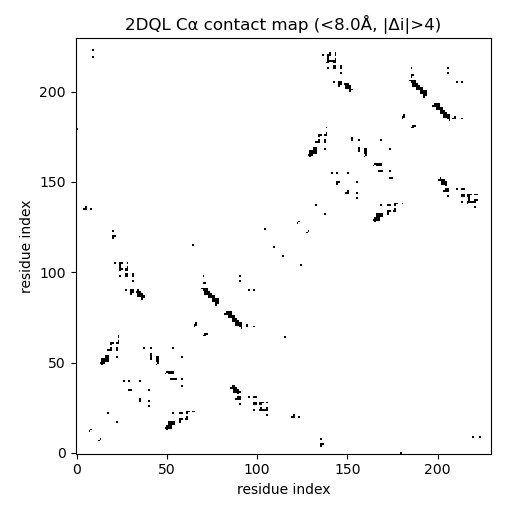1 105 ? 7.680 13.058 5.055 1.00 15.54 105 LEU B CA 1
ATOM 1856 C C . LEU B 1 105 ? 7.434 13.572 6.468 1.00 15.15 105 LEU B C 1
ATOM 1857 O O . LEU B 1 105 ? 6.613 13.013 7.190 1.00 14.98 105 LEU B O 1
ATOM 1862 N N . TRP B 1 106 ? 8.135 14.633 6.861 1.00 14.42 106 TRP B N 1
ATOM 1863 C CA . TRP B 1 106 ? 7.930 15.196 8.194 1.00 14.27 106 TRP B CA 1
ATOM 1864 C C . TRP B 1 106 ? 6.554 15.842 8.286 1.00 14.53 106 TRP B C 1
ATOM 1865 O O . TRP B 1 106 ? 5.830 15.634 9.258 1.00 14.20 106 TRP B O 1
ATOM 1876 N N . GLN B 1 107 ? 6.195 16.633 7.279 1.00 14.97 107 GLN B N 1
ATOM 1877 C CA . GLN B 1 107 ? 4.903 17.305 7.313 1.00 16.59 107 GLN B CA 1
ATOM 1878 C C . GLN B 1 107 ? 3.780 16.287 7.498 1.00 16.76 107 GLN B C 1
ATOM 1879 O O . GLN B 1 107 ? 2.851 16.508 8.273 1.00 16.45 107 GLN B O 1
ATOM 1885 N N . ASN B 1 108 ? 3.873 15.159 6.804 1.00 16.81 108 ASN B N 1
ATOM 1886 C CA . ASN B 1 108 ? 2.840 14.142 6.930 1.00 17.66 108 ASN B CA 1
ATOM 1887 C C . ASN B 1 108 ? 2.909 13.411 8.270 1.00 17.43 108 ASN B C 1
ATOM 1888 O O . ASN B 1 108 ? 1.880 13.117 8.889 1.00 17.86 108 ASN B O 1
ATOM 1893 N N . TYR B 1 109 ? 4.126 13.125 8.712 1.00 17.02 109 TYR B N 1
ATOM 1894 C CA . TYR B 1 109 ? 4.362 12.433 9.971 1.00 16.90 109 TYR B CA 1
ATOM 1895 C C . TYR B 1 109 ? 3.712 13.148 11.150 1.00 16.71 109 TYR B C 1
ATOM 1896 O O . TYR B 1 109 ? 2.961 12.546 11.920 1.00 16.83 109 TYR B O 1
ATOM 1905 N N . ILE B 1 110 ? 3.999 14.435 11.288 1.00 16.19 110 ILE B N 1
ATOM 1906 C CA . ILE B 1 110 ? 3.455 15.202 12.397 1.00 15.96 110 ILE B CA 1
ATOM 1907 C C . ILE B 1 110 ? 1.951 15.433 12.254 1.00 16.15 110 ILE B C 1
ATOM 1908 O O . ILE B 1 110 ? 1.219 15.449 13.247 1.00 15.48 110 ILE B O 1
ATOM 1913 N N . TYR B 1 111 ? 1.474 15.596 11.025 1.00 15.83 111 TYR B N 1
ATOM 1914 C CA . TYR B 1 111 ? 0.043 15.801 10.831 1.00 16.32 111 TYR B CA 1
ATOM 1915 C C . TYR B 1 111 ? -0.732 14.564 11.283 1.00 16.79 111 TYR B C 1
ATOM 1916 O O . TYR B 1 111 ? -1.643 14.652 12.108 1.00 16.59 111 TYR B O 1
ATOM 1925 N N . VAL B 1 112 ? -0.375 13.407 10.736 1.00 16.98 112 VAL B N 1
ATOM 1926 C CA . VAL B 1 112 ? -1.079 12.179 11.086 1.00 18.18 112 VAL B CA 1
ATOM 1927 C C . VAL B 1 112 ? -1.060 11.877 12.582 1.00 18.20 112 VAL B C 1
ATOM 1928 O O . VAL B 1 112 ? -2.062 11.436 13.142 1.00 18.47 112 VAL B O 1
ATOM 1932 N N . ARG B 1 113 ? 0.067 12.137 13.234 1.00 18.12 113 ARG B N 1
ATOM 1933 C CA . ARG B 1 113 ? 0.185 11.859 14.661 1.00 18.26 113 ARG B CA 1
ATOM 1934 C C . ARG B 1 113 ? -0.524 12.849 15.583 1.00 18.36 113 ARG B C 1
ATOM 1935 O O . ARG B 1 113 ? -0.709 12.561 16.763 1.00 18.80 113 ARG B O 1
ATOM 1943 N N . THR B 1 114 ? -0.933 14.001 15.063 1.00 18.35 114 THR B N 1
ATOM 1944 C CA . THR B 1 114 ? -1.589 14.988 15.919 1.00 18.87 114 THR B CA 1
ATOM 1945 C C . THR B 1 114 ? -3.002 15.345 15.468 1.00 19.92 114 THR B C 1
ATOM 1946 O O . THR B 1 114 ? -3.623 16.268 16.009 1.00 19.31 114 THR B O 1
ATOM 1950 N N . ASN B 1 115 ? -3.509 14.601 14.489 1.00 21.24 115 ASN B N 1
ATOM 1951 C CA . ASN B 1 115 ? -4.849 14.820 13.957 1.00 23.11 115 ASN B CA 1
ATOM 1952 C C . ASN B 1 115 ? -5.548 13.479 13.766 1.00 24.26 115 ASN B C 1
ATOM 1953 O O . ASN B 1 115 ? -5.212 12.534 14.515 1.00 25.47 115 ASN B O 1
#

Organism: Nostoc sp. (strain PCC 7120 / SAG 25.82 / UTEX 2576) (NCBI:txid103690)

Secondary structure (DSSP, 8-state):
--HHHHHHHHHS-PPEEPPHHHHHHHHHHHHTTS-B-HHHHHHHHHHH-TTEE--HHHHHHHHHHHHHTTSEEEEEEPPTT-SS-EEEEEE-GGGHHHHHHHHHHHHHHHHHTT-/--HHHHHHHHHSPPPEEPPHHHHHHHHHHHHTTS-B-HHHHHHHHHHHSTTEE--HHHHHHHHHHHHHTTSEEEEEE--TT-SS-EEEEEE-GGGHHHHHHHHHHHHHHHHHHH-

InterPro domains:
  IPR005149 Transcription regulator PadR, N-terminal [PF03551] (27-93)
  IPR036388 Winged helix-like DNA-binding domain superfamily [G3DSA:1.10.10.10] (1-115)
  IPR036390 Winged helix DNA-binding domain superfamily [SSF46785] (9-111)

CATH classification: 1.10.10.10

Foldseek 3Di:
DDPVVVVCCVVPPAAAEDALLLLLLLVLLVQLVHKDALVCSQVVCCVVPVRYGYDSVSNVVSVCVCVVVVQKDWDWACDPPDDDITIIIHGHPVCNVVSVVSNVVNVVVCVVVPD/DDPVVVVCCVVPPAAAEDALLLLLLLVLLVQLVHKDFDVCSQVVCCVVVVSYGYDPVSNVVSVCVCVVVVQKDWDWDDDPPDDDTTIIIHGDPVCNVVSVVSNVVNVVVVVVVVD

Radius of gyration: 22.53 Å; Cα contacts (8 Å, |Δi|>4): 293; chains: 2; bounding box: 35×74×54 Å

B-factor: mean 26.44, std 12.68, range [10.4, 78.8]

Solvent-accessible surface area: 13575 Å² total; per-residue (Å²): 101,130,25,92,63,0,54,72,41,42,107,102,104,70,48,50,131,4,48,45,35,0,0,0,0,2,0,0,55,5,7,56,116,37,59,1,41,4,98,61,0,49,102,41,0,66,97,79,36,90,81,4,58,6,32,93,105,29,1,98,40,0,8,132,11,0,63,86,57,184,0,6,65,23,84,150,77,142,32,185,88,93,66,156,53,56,78,8,12,78,20,11,108,165,49,100,128,46,0,66,38,0,4,114,35,3,85,88,40,15,137,112,115,79,144,94,141,56,89,55,0,59,74,36,43,107,102,99,71,42,49,130,3,46,42,35,1,0,0,0,6,0,0,69,7,9,49,127,37,63,1,35,4,66,64,0,30,95,65,1,52,95,119,42,88,89,9,66,6,35,94,105,30,0,98,41,0,8,134,12,0,62,91,52,196,0,7,73,24,87,150,81,170,33,178,87,132,79,137,53,37,69,6,10,78,23,12,123,161,35,78,150,63,0,59,66,0,5,130,38,4,106,90,36,15,131,91,120,73,135

Nearest PDB structures (foldseek):
  2dql-assembly1_B  TM=9.796E-01  e=1.645E-21  Nostoc sp. PCC 7120 = FACHB-418
  2zfw-assembly1_A  TM=9.054E-01  e=2.357E-15  Synechococcus sp.
  2zfw-assembly1_B  TM=9.168E-01  e=4.354E-15  Synechococcus sp.
  5dym-assembly1_A-2  TM=7.735E-01  e=1.146E-04  Clostridioides difficile R20291
  1j0r-assembly2_B  TM=5.474E-01  e=1.292E-02  Bacillus subtilis